Protein AF-A0A945TKP2-F1 (afdb_monomer)

pLDDT: mean 81.18, std 12.65, range [36.28, 95.56]

Foldseek 3Di:
DFAFLLLVLLLVLLVVLCVVPNWDFLDPVSLVSSLVSSVVLQFPLSVVPPRSVLLSVQLSVVQVVVDVTRISVSSSVCSVPDDVLVSVVSSVVPPPDPDDDDDALVSCQPAADQEAEAEDALDWQDADVPGALLRSLVVVVVSVVSRQVRHDHYYHYDQDPNNVCSVVSHTGPGPPPVWDWFPQDPLFFLFLQQQAVVQVHPNLQSCCRNQADFFFWWAFDFFFTWGDSPPDTGGNGGTPPVDTDDRPWTKGFHGKGKAFCVVDVVSVPRGDPVCVVVRTTIDTGMGGTD

Nearest PDB structures (foldseek):
  6cy1-assembly1_B  TM=3.077E-01  e=2.659E-01  Elizabethkingia anophelis NUHP1

Solvent-accessible surface area (backbone atoms only — not comparable to full-atom values): 16147 Å² total; per-residue (Å²): 127,74,45,34,46,52,63,50,46,45,51,49,22,45,52,54,45,34,76,73,74,43,83,42,64,72,49,68,70,56,47,50,55,29,49,55,49,26,39,70,68,48,33,52,51,47,66,50,52,70,60,27,49,51,53,54,49,53,55,52,53,48,40,56,71,76,34,98,78,36,30,48,60,56,44,52,50,50,59,72,68,54,49,49,76,53,48,62,55,53,60,67,66,72,57,93,56,98,71,86,85,85,79,59,67,82,75,50,69,93,50,75,37,59,66,38,78,46,74,56,63,58,64,57,44,73,68,51,98,94,59,48,52,63,56,53,23,51,51,51,51,51,48,51,49,56,51,62,70,23,34,75,74,40,76,46,72,55,84,38,72,47,51,53,17,38,74,68,56,41,78,30,85,34,69,74,56,100,38,60,72,42,84,38,47,74,82,56,32,41,66,44,46,26,40,20,55,93,52,50,13,65,66,40,41,53,43,50,48,52,62,59,50,71,64,40,64,34,46,39,61,48,41,37,32,30,38,64,71,87,83,54,78,43,74,61,38,32,41,19,96,92,46,65,28,43,89,83,27,50,35,22,28,55,43,54,31,46,50,47,51,87,80,52,64,79,58,61,70,75,48,36,71,63,45,63,72,71,39,39,42,63,33,72,26,46,26,36,39,48

Radius of gyration: 21.39 Å; Cα contacts (8 Å, |Δi|>4): 462; chains: 1; bounding box: 50×55×52 Å

Sequence (290 aa):
MRDLRGFGSWIEACVGTQNHRGDALLDEALFEECYEKWCSYGVHEAEQGDFGLEFAQSIWRLTKREYSYPHLSHHIEMLSQLRTSELTRMVGIDNCSSELVISTIHKVKGLEYDRVVIVPSSSSLFVKKGDTLEAQAADQARLFYVAMTRAKHNLTFAFGDREYAWWNRQPYDGFNAKGKILQGSQGEVFISWAAQSRNGGQELQEYIASHVAKNDFILVRGSELLHFDGTSHRVIGRLSKEFSGSDSSKLRVAEVYRYRQDDDKRYFEGLIGQVKNQGWSYVVLVEGTL

Mean predicted aligned error: 12.36 Å

Secondary structure (DSSP, 8-state):
---BHHHHHHHHHHHHHHHHH-S-B--HHHHHHHHHHHHTTT-HHHHSTHHHHHHHHHHHHHHHHH-SS-BHHHHHHHHHH--HHHHHHHHHHH--S-------TTTTTT--EEEEEEPPP---B---TT--HHHHHHHHHHHHHHHHTTEEEEEEE---HHHHHHHTT--B-----SSPEEES-GGGB-TTGGGBGGGTHHHHHHHHHHH--TT-EEEEEBTEEEEE-SS-EEEEEEB-TT--B-TT-EEEEEEEEEEETTT-GGGGTTB-HHHHHHSEEEEEEEEEE-

Structure (mmCIF, N/CA/C/O backbone):
data_AF-A0A945TKP2-F1
#
_entry.id   AF-A0A945TKP2-F1
#
loop_
_atom_site.group_PDB
_atom_site.id
_atom_site.type_symbol
_atom_site.label_atom_id
_atom_site.label_alt_id
_atom_site.label_comp_id
_atom_site.label_asym_id
_atom_site.label_entity_id
_atom_site.label_seq_id
_atom_site.pdbx_PDB_ins_code
_atom_site.Cartn_x
_atom_site.Cartn_y
_atom_site.Cartn_z
_atom_site.occupancy
_atom_site.B_iso_or_equiv
_atom_site.auth_seq_id
_atom_site.auth_comp_id
_atom_site.auth_asym_id
_atom_site.auth_atom_id
_atom_site.pdbx_PDB_model_num
ATOM 1 N N . MET A 1 1 ? 8.655 -0.269 5.897 1.00 41.94 1 MET A N 1
ATOM 2 C CA . MET A 1 1 ? 8.047 -1.635 5.851 1.00 41.94 1 MET A CA 1
ATOM 3 C C . MET A 1 1 ? 6.523 -1.455 5.953 1.00 41.94 1 MET A C 1
ATOM 5 O O . MET A 1 1 ? 6.117 -0.552 6.656 1.00 41.94 1 MET A O 1
ATOM 9 N N . ARG A 1 2 ? 5.703 -2.184 5.170 1.00 59.41 2 ARG A N 1
ATOM 10 C CA . ARG A 1 2 ? 4.497 -1.684 4.444 1.00 59.41 2 ARG A CA 1
ATOM 11 C C . ARG A 1 2 ? 3.279 -1.095 5.236 1.00 59.41 2 ARG A C 1
ATOM 13 O O . ARG A 1 2 ? 2.175 -1.565 5.027 1.00 59.41 2 ARG A O 1
ATOM 20 N N . ASP A 1 3 ? 3.422 -0.051 6.050 1.00 70.94 3 ASP A N 1
ATOM 21 C CA . ASP A 1 3 ? 2.358 0.883 6.500 1.00 70.94 3 ASP A CA 1
ATOM 22 C C . ASP A 1 3 ? 1.490 1.469 5.340 1.00 70.94 3 ASP A C 1
ATOM 24 O O . ASP A 1 3 ? 1.784 2.524 4.775 1.00 70.94 3 ASP A O 1
ATOM 28 N N . LEU A 1 4 ? 0.451 0.740 4.909 1.00 82.12 4 LEU A N 1
ATOM 29 C CA . LEU A 1 4 ? -0.505 1.184 3.878 1.00 82.12 4 LEU A CA 1
ATOM 30 C C . LEU A 1 4 ? -1.426 2.273 4.434 1.00 82.12 4 LEU A C 1
ATOM 32 O O . LEU A 1 4 ? -1.797 2.206 5.604 1.00 82.12 4 LEU A O 1
ATOM 36 N N . ARG A 1 5 ? -1.864 3.221 3.592 1.00 86.94 5 ARG A N 1
ATOM 37 C CA . ARG A 1 5 ? -2.772 4.309 4.008 1.00 86.94 5 ARG A CA 1
ATOM 38 C C . ARG A 1 5 ? -4.011 3.797 4.746 1.00 86.94 5 ARG A C 1
ATOM 40 O O . ARG A 1 5 ? -4.264 4.247 5.862 1.00 86.94 5 ARG A O 1
ATOM 47 N N . GLY A 1 6 ? -4.756 2.862 4.152 1.00 83.75 6 GLY A N 1
ATOM 48 C CA . GLY A 1 6 ? -5.993 2.339 4.747 1.00 83.75 6 GLY A CA 1
ATOM 49 C C . GLY A 1 6 ? -5.766 1.686 6.112 1.00 83.75 6 GLY A C 1
ATOM 50 O O . GLY A 1 6 ? -6.422 2.021 7.090 1.00 83.75 6 GLY A O 1
ATOM 51 N N . PHE A 1 7 ? -4.757 0.822 6.215 1.00 84.19 7 PHE A N 1
ATOM 52 C CA . PHE A 1 7 ? -4.418 0.168 7.481 1.00 84.19 7 PHE A CA 1
ATOM 53 C C . PHE A 1 7 ? -3.938 1.159 8.548 1.00 84.19 7 PHE A C 1
ATOM 55 O O . PHE A 1 7 ? -4.330 1.092 9.710 1.00 84.19 7 PHE A O 1
ATOM 62 N N . GLY A 1 8 ? -3.093 2.102 8.144 1.00 85.69 8 GLY A N 1
ATOM 63 C CA . GLY A 1 8 ? -2.547 3.105 9.037 1.00 85.69 8 GLY A CA 1
ATOM 64 C C . GLY A 1 8 ? -3.600 4.051 9.608 1.00 85.69 8 GLY A C 1
ATOM 65 O O . GLY A 1 8 ? -3.556 4.366 10.795 1.00 85.69 8 GLY A O 1
ATOM 66 N N . SER A 1 9 ? -4.557 4.462 8.776 1.00 88.19 9 SER A N 1
ATOM 67 C CA . SER A 1 9 ? -5.687 5.306 9.180 1.00 88.19 9 SER A CA 1
ATOM 68 C C . SER A 1 9 ? -6.697 4.561 10.058 1.00 88.19 9 SER A C 1
ATOM 70 O O . SER A 1 9 ? -7.248 5.168 10.973 1.00 88.19 9 SER A O 1
ATOM 72 N N . TRP A 1 10 ? -6.884 3.249 9.864 1.00 90.19 10 TRP A N 1
ATOM 73 C CA . TRP A 1 10 ? -7.676 2.418 10.779 1.00 90.19 10 TRP A CA 1
ATOM 74 C C . TRP A 1 10 ? -7.079 2.415 12.194 1.00 90.19 10 TRP A C 1
ATOM 76 O O . TRP A 1 10 ? -7.784 2.666 13.170 1.00 90.19 10 TRP A O 1
ATOM 86 N N . ILE A 1 11 ? -5.758 2.229 12.311 1.00 89.69 11 ILE A N 1
ATOM 87 C CA . ILE A 1 11 ? -5.059 2.312 13.605 1.00 89.69 11 ILE A CA 1
ATOM 88 C C . ILE A 1 11 ? -5.276 3.682 14.257 1.00 89.69 11 ILE A C 1
ATOM 90 O O . ILE A 1 11 ? -5.565 3.754 15.450 1.00 89.69 11 ILE A O 1
ATOM 94 N N . GLU A 1 12 ? -5.145 4.769 13.492 1.00 89.81 12 GLU A N 1
ATOM 95 C CA . GLU A 1 12 ? -5.355 6.131 14.003 1.00 89.81 12 GLU A CA 1
ATOM 96 C C . GLU A 1 12 ? -6.789 6.357 14.486 1.00 89.81 12 GLU A C 1
ATOM 98 O O . GLU A 1 12 ? -6.981 6.990 15.527 1.00 89.81 12 GLU A O 1
ATOM 103 N N . ALA A 1 13 ? -7.784 5.789 13.799 1.00 92.12 13 ALA A N 1
ATOM 104 C CA . ALA A 1 13 ? -9.171 5.831 14.240 1.00 92.12 13 ALA A CA 1
ATOM 105 C C . ALA A 1 13 ? -9.339 5.110 15.587 1.00 92.12 13 ALA A C 1
ATOM 107 O O . ALA A 1 13 ? -9.852 5.711 16.533 1.00 92.12 13 ALA A O 1
ATOM 108 N N . CYS A 1 14 ? -8.813 3.887 15.728 1.00 92.62 14 CYS A N 1
ATOM 109 C CA . CYS A 1 14 ? -8.854 3.138 16.987 1.00 92.62 14 CYS A CA 1
ATOM 110 C C . CYS A 1 14 ? -8.148 3.875 18.136 1.00 92.62 14 CYS A C 1
ATOM 112 O O . CYS A 1 14 ? -8.722 4.031 19.213 1.00 92.62 14 CYS A O 1
ATOM 114 N N . VAL A 1 15 ? -6.929 4.380 17.912 1.00 91.94 15 VAL A N 1
ATOM 115 C CA . VAL A 1 15 ? -6.178 5.172 18.907 1.00 91.94 15 VAL A CA 1
ATOM 116 C C . VAL A 1 15 ? -6.948 6.436 19.279 1.00 91.94 15 VAL A C 1
ATOM 118 O O . VAL A 1 15 ? -7.070 6.789 20.452 1.00 91.94 15 VAL A O 1
ATOM 121 N N . GLY A 1 16 ? -7.513 7.121 18.287 1.00 91.00 16 GLY A N 1
ATOM 122 C CA . GLY A 1 16 ? -8.317 8.309 18.504 1.00 91.00 16 GLY A CA 1
ATOM 123 C C . GLY A 1 16 ? -9.567 8.023 19.335 1.00 91.00 16 GLY A C 1
ATOM 124 O O . GLY A 1 16 ? -9.967 8.876 20.125 1.00 91.00 16 GLY A O 1
ATOM 125 N N . THR A 1 17 ? -10.225 6.882 19.132 1.00 93.25 17 THR A N 1
ATOM 126 C CA . THR A 1 17 ? -11.384 6.452 19.930 1.00 93.25 17 THR A CA 1
ATOM 127 C C . THR A 1 17 ? -10.962 6.091 21.353 1.00 93.25 17 THR A C 1
ATOM 129 O O . THR A 1 17 ? -11.592 6.550 22.304 1.00 93.25 17 THR A O 1
ATOM 132 N N . GLN A 1 18 ? -9.835 5.392 21.526 1.00 93.25 18 GLN A N 1
ATOM 133 C CA . GLN A 1 18 ? -9.279 5.082 22.847 1.00 93.25 18 GLN A CA 1
ATOM 134 C C . GLN A 1 18 ? -8.956 6.348 23.652 1.00 93.25 18 GLN A C 1
ATOM 136 O O . GLN A 1 18 ? -9.276 6.428 24.834 1.00 93.25 18 GLN A O 1
ATOM 141 N N . ASN A 1 19 ? -8.381 7.371 23.016 1.00 91.69 19 ASN A N 1
ATOM 142 C CA . ASN A 1 19 ? -8.081 8.644 23.678 1.00 91.69 19 ASN A CA 1
ATOM 143 C C . ASN A 1 19 ? -9.340 9.390 24.152 1.00 91.69 19 ASN A C 1
ATOM 145 O O . ASN A 1 19 ? -9.263 10.174 25.095 1.00 91.69 19 ASN A O 1
ATOM 149 N N . HIS A 1 20 ? -10.486 9.172 23.499 1.00 89.69 20 HIS A N 1
ATOM 150 C CA . HIS A 1 20 ? -11.750 9.812 23.862 1.00 89.69 20 HIS A CA 1
ATOM 151 C C . HIS A 1 20 ? -12.528 9.023 24.924 1.00 89.69 20 HIS A C 1
ATOM 153 O O . HIS A 1 20 ? -13.022 9.603 25.888 1.00 89.69 20 HIS A O 1
ATOM 159 N N . ARG A 1 21 ? -12.626 7.700 24.751 1.00 85.69 21 ARG A N 1
ATOM 160 C CA . ARG A 1 21 ? -13.489 6.807 25.541 1.00 85.69 21 ARG A CA 1
ATOM 161 C C . ARG A 1 21 ? -12.745 6.043 26.642 1.00 85.69 21 ARG A C 1
ATOM 163 O O . ARG A 1 21 ? -13.375 5.458 27.520 1.00 85.69 21 ARG A O 1
ATOM 170 N N . GLY A 1 22 ? -11.416 6.056 26.617 1.00 90.25 22 GLY A N 1
ATOM 171 C CA . GLY A 1 22 ? -10.576 5.192 27.439 1.00 90.25 22 GLY A CA 1
ATOM 172 C C . GLY A 1 22 ? -10.485 3.770 26.881 1.00 90.25 22 GLY A C 1
ATOM 173 O O . GLY A 1 22 ? -10.911 3.480 25.761 1.00 90.25 22 GLY A O 1
ATOM 174 N N . ASP A 1 23 ? -9.904 2.868 27.670 1.00 93.62 23 ASP A N 1
ATOM 175 C CA . ASP A 1 23 ? -9.680 1.485 27.250 1.00 93.62 23 ASP A CA 1
ATOM 176 C C . ASP A 1 23 ? -10.927 0.606 27.447 1.00 93.62 23 ASP A C 1
ATOM 178 O O . ASP A 1 23 ? -11.112 -0.042 28.478 1.00 93.62 23 ASP A O 1
ATOM 182 N N . ALA A 1 24 ? -11.811 0.610 26.451 1.00 92.62 24 ALA A N 1
ATOM 183 C CA . ALA A 1 24 ? -13.075 -0.123 26.468 1.00 92.62 24 ALA A CA 1
ATOM 184 C C . ALA A 1 24 ? -12.952 -1.552 25.909 1.00 92.62 24 ALA A C 1
ATOM 186 O O . ALA A 1 24 ? -12.007 -1.884 25.190 1.00 92.62 24 ALA A O 1
ATOM 187 N N . LEU A 1 25 ? -13.938 -2.392 26.234 1.00 94.44 25 LEU A N 1
ATOM 188 C CA . LEU A 1 25 ? -14.071 -3.739 25.678 1.00 94.44 25 LEU A CA 1
ATOM 189 C C . LEU A 1 25 ? -14.422 -3.704 24.195 1.00 94.44 25 LEU A C 1
ATOM 191 O O . LEU A 1 25 ? -15.213 -2.869 23.766 1.00 94.44 25 LEU A O 1
ATOM 195 N N . LEU A 1 26 ? -13.904 -4.668 23.434 1.00 94.56 26 LEU A N 1
ATOM 196 C CA . LEU A 1 26 ? -14.300 -4.871 22.043 1.00 94.56 26 LEU A CA 1
ATOM 197 C C . LEU A 1 26 ? -15.731 -5.422 21.978 1.00 94.56 26 LEU A C 1
ATOM 199 O O . LEU A 1 26 ? -15.957 -6.635 21.953 1.00 94.56 26 LEU A O 1
ATOM 203 N N . ASP A 1 27 ? -16.705 -4.532 21.872 1.00 93.62 27 ASP A N 1
ATOM 204 C CA . ASP A 1 27 ? -18.086 -4.845 21.513 1.00 93.62 27 ASP A CA 1
ATOM 205 C C . ASP A 1 27 ? -18.404 -4.366 20.083 1.00 93.62 27 ASP A C 1
ATOM 207 O O . ASP A 1 27 ? -17.501 -4.039 19.309 1.00 93.62 27 ASP A O 1
ATOM 211 N N . GLU A 1 28 ? -19.663 -4.485 19.668 1.00 93.12 28 GLU A N 1
ATOM 212 C CA . GLU A 1 28 ? -20.109 -4.079 18.329 1.00 93.12 28 GLU A CA 1
ATOM 213 C C . GLU A 1 28 ? -20.279 -2.556 18.232 1.00 93.12 28 GLU A C 1
ATOM 215 O O . GLU A 1 28 ? -19.852 -1.957 17.253 1.00 93.12 28 GLU A O 1
ATOM 220 N N . ALA A 1 29 ? -20.748 -1.908 19.302 1.00 93.50 29 ALA A N 1
ATOM 221 C CA . ALA A 1 29 ? -20.890 -0.453 19.357 1.00 93.50 29 ALA A CA 1
ATOM 222 C C . ALA A 1 29 ? -19.536 0.276 19.265 1.00 93.50 29 ALA A C 1
ATOM 224 O O . ALA A 1 29 ? -19.416 1.304 18.605 1.00 93.50 29 ALA A O 1
ATOM 225 N N . LEU A 1 30 ? -18.491 -0.247 19.914 1.00 94.75 30 LEU A N 1
ATOM 226 C CA . LEU A 1 30 ? -17.136 0.296 19.822 1.00 94.75 30 LEU A CA 1
ATOM 227 C C . LEU A 1 30 ? -16.531 0.077 18.432 1.00 94.75 30 LEU A C 1
ATOM 229 O O . LEU A 1 30 ? -15.770 0.923 17.959 1.00 94.75 30 LEU A O 1
ATOM 233 N N . PHE A 1 31 ? -16.854 -1.047 17.786 1.00 95.38 31 PHE A N 1
ATOM 234 C CA . PHE A 1 31 ? -16.443 -1.294 16.408 1.00 95.38 31 PHE A CA 1
ATOM 235 C C . PHE A 1 31 ? -17.054 -0.255 15.468 1.00 95.38 31 PHE A C 1
ATOM 237 O O . PHE A 1 31 ? -16.312 0.371 14.714 1.00 95.38 31 PHE A O 1
ATOM 244 N N . GLU A 1 32 ? -18.370 -0.040 15.553 1.00 93.69 32 GLU A N 1
ATOM 245 C CA . GLU A 1 32 ? -19.089 0.965 14.762 1.00 93.69 32 GLU A CA 1
ATOM 246 C C . GLU A 1 32 ? -18.495 2.362 14.968 1.00 93.69 32 GLU A C 1
ATOM 248 O O . GLU A 1 32 ? -18.158 3.025 13.995 1.00 93.69 32 GLU A O 1
ATOM 253 N N . GLU A 1 33 ? -18.233 2.767 16.214 1.00 93.94 33 GLU A N 1
ATOM 254 C CA . GLU A 1 33 ? -17.615 4.065 16.520 1.00 93.94 33 GLU A CA 1
ATOM 255 C C . GLU A 1 33 ? -16.215 4.217 15.892 1.00 93.94 33 GLU A C 1
ATOM 257 O O . GLU A 1 33 ? -15.884 5.258 15.317 1.00 93.94 33 GLU A O 1
ATOM 262 N N . CYS A 1 34 ? -15.370 3.181 15.973 1.00 94.06 34 CYS A N 1
ATOM 263 C CA . CYS A 1 34 ? -14.057 3.194 15.321 1.00 94.06 34 CYS A CA 1
ATOM 264 C C . CYS A 1 34 ? -14.188 3.242 13.793 1.00 94.06 34 CYS A C 1
ATOM 266 O O . CYS A 1 34 ? -13.416 3.941 13.136 1.00 94.06 34 CYS A O 1
ATOM 268 N N . TYR A 1 35 ? -15.149 2.509 13.232 1.00 92.69 35 TYR A N 1
ATOM 269 C CA . TYR A 1 35 ? -15.386 2.429 11.795 1.00 92.69 35 TYR A CA 1
ATOM 270 C C . TYR A 1 35 ? -15.914 3.748 11.229 1.00 92.69 35 TYR A C 1
ATOM 272 O O . TYR A 1 35 ? -15.346 4.269 10.274 1.00 92.69 35 TYR A O 1
ATOM 280 N N . GLU A 1 36 ? -16.907 4.361 11.869 1.00 92.00 36 GLU A N 1
ATOM 281 C CA . GLU A 1 36 ? -17.417 5.685 11.505 1.00 92.00 36 GLU A CA 1
ATOM 282 C C . GLU A 1 36 ? -16.317 6.745 11.562 1.00 92.00 36 GLU A C 1
ATOM 284 O O . GLU A 1 36 ? -16.180 7.569 10.653 1.00 92.00 36 GLU A O 1
ATOM 289 N N . LYS A 1 37 ? -15.473 6.695 12.599 1.00 92.94 37 LYS A N 1
ATOM 290 C CA . LYS A 1 37 ? -14.318 7.585 12.710 1.00 92.94 37 LYS A CA 1
ATOM 291 C C . LYS A 1 37 ? -13.310 7.357 11.590 1.00 92.94 37 LYS A C 1
ATOM 293 O O . LYS A 1 37 ? -12.781 8.329 11.056 1.00 92.94 37 LYS A O 1
ATOM 298 N N . TRP A 1 38 ? -13.064 6.109 11.207 1.00 92.38 38 TRP A N 1
ATOM 299 C CA . TRP A 1 38 ? -12.188 5.787 10.086 1.00 92.38 38 TRP A CA 1
ATOM 300 C C . TRP A 1 38 ? -12.746 6.309 8.755 1.00 92.38 38 TRP A C 1
ATOM 302 O O . TRP A 1 38 ? -12.021 6.974 8.015 1.00 92.38 38 TRP A O 1
ATOM 312 N N . CYS A 1 39 ? -14.043 6.121 8.496 1.00 89.62 39 CYS A N 1
ATOM 313 C CA . CYS A 1 39 ? -14.726 6.695 7.335 1.00 89.62 39 CYS A CA 1
ATOM 314 C C . CYS A 1 39 ? -14.678 8.230 7.341 1.00 89.62 39 CYS A C 1
ATOM 316 O O . CYS A 1 39 ? -14.498 8.840 6.292 1.00 89.62 39 CYS A O 1
ATOM 318 N N . SER A 1 40 ? -14.751 8.872 8.514 1.00 90.00 40 SER A N 1
ATOM 319 C CA . SER A 1 40 ? -14.684 10.339 8.621 1.00 90.00 40 SER A CA 1
ATOM 320 C C . SER A 1 40 ? -13.359 10.945 8.139 1.00 90.00 40 SER A C 1
ATOM 322 O O . SER A 1 40 ? -13.299 12.140 7.855 1.00 90.00 40 SER A O 1
ATOM 324 N N . TYR A 1 41 ? -12.299 10.137 8.018 1.00 87.62 41 TYR A N 1
ATOM 325 C CA . TYR A 1 41 ? -11.018 10.574 7.461 1.00 87.62 41 TYR A CA 1
ATOM 326 C C . TYR A 1 41 ? -11.026 10.696 5.934 1.00 87.62 41 TYR A C 1
ATOM 328 O O . TYR A 1 41 ? -10.058 11.217 5.378 1.00 87.62 41 TYR A O 1
ATOM 336 N N . GLY A 1 42 ? -12.085 10.238 5.254 1.00 82.94 42 GLY A N 1
ATOM 337 C CA . GLY A 1 42 ? -12.240 10.379 3.805 1.00 82.94 42 GLY A CA 1
ATOM 338 C C . GLY A 1 42 ? -11.153 9.659 3.007 1.00 82.94 42 GLY A C 1
ATOM 339 O O . GLY A 1 42 ? -10.724 10.136 1.957 1.00 82.94 42 GLY A O 1
ATOM 340 N N . VAL A 1 43 ? -10.620 8.556 3.543 1.00 84.94 43 VAL A N 1
ATOM 341 C CA . VAL A 1 43 ? -9.641 7.720 2.840 1.00 84.94 43 VAL A CA 1
ATOM 342 C C . VAL A 1 43 ? -10.371 6.710 1.963 1.00 84.94 43 VAL A C 1
ATOM 344 O O . VAL A 1 43 ? -11.281 6.025 2.429 1.00 84.94 43 VAL A O 1
ATOM 347 N N . HIS A 1 44 ? -9.929 6.562 0.711 1.00 82.69 44 HIS A N 1
ATOM 348 C CA . HIS A 1 44 ? -10.562 5.653 -0.258 1.00 82.69 44 HIS A CA 1
ATOM 349 C C . HIS A 1 44 ? -10.765 4.236 0.283 1.00 82.69 44 HIS A C 1
ATOM 351 O O . HIS A 1 44 ? -11.802 3.636 0.040 1.00 82.69 44 HIS A O 1
ATOM 357 N N . GLU A 1 45 ? -9.806 3.679 1.029 1.00 82.00 45 GLU A N 1
ATOM 358 C CA . GLU A 1 45 ? -9.923 2.315 1.563 1.00 82.00 45 GLU A CA 1
ATOM 359 C C . GLU A 1 45 ? -11.027 2.155 2.621 1.00 82.00 45 GLU A C 1
ATOM 361 O O . GLU A 1 45 ? -11.551 1.054 2.764 1.00 82.00 45 GLU A O 1
ATOM 366 N N . ALA A 1 46 ? -11.388 3.223 3.342 1.00 81.25 46 ALA A N 1
ATOM 367 C CA . ALA A 1 46 ? -12.510 3.211 4.285 1.00 81.25 46 ALA A CA 1
ATOM 368 C C . ALA A 1 46 ? -13.857 3.376 3.564 1.00 81.25 46 ALA A C 1
ATOM 370 O O . ALA A 1 46 ? -14.882 2.890 4.032 1.00 81.25 46 ALA A O 1
ATOM 371 N N . GLU A 1 47 ? -13.856 4.058 2.418 1.00 80.56 47 GLU A N 1
ATOM 372 C CA . GLU A 1 47 ? -15.053 4.343 1.618 1.00 80.56 47 GLU A CA 1
ATOM 373 C C . GLU A 1 47 ? -15.370 3.253 0.580 1.00 80.56 47 GLU A C 1
ATOM 375 O O . GLU A 1 47 ? -16.402 3.314 -0.086 1.00 80.56 47 GLU A O 1
ATOM 380 N N . GLN A 1 48 ? -14.540 2.208 0.471 1.00 71.50 48 GLN A N 1
ATOM 381 C CA . GLN A 1 48 ? -14.728 1.055 -0.427 1.00 71.50 48 GLN A CA 1
ATOM 382 C C . GLN A 1 48 ? -15.913 0.133 -0.055 1.00 71.50 48 GLN A C 1
ATOM 384 O O . GLN A 1 48 ? -15.945 -1.035 -0.449 1.00 71.50 48 GLN A O 1
ATOM 389 N N . GLY A 1 49 ? -16.901 0.646 0.684 1.00 72.00 49 GLY A N 1
ATOM 390 C CA . GLY A 1 49 ? -18.118 -0.066 1.067 1.00 72.00 49 GLY A CA 1
ATOM 391 C C . GLY A 1 49 ? -17.820 -1.371 1.803 1.00 72.00 49 GLY A C 1
ATOM 392 O O . GLY A 1 49 ? -17.065 -1.385 2.778 1.00 72.00 49 GLY A O 1
ATOM 393 N N . ASP A 1 50 ? -18.395 -2.469 1.304 1.00 74.19 50 ASP A N 1
ATOM 394 C CA . ASP A 1 50 ? -18.312 -3.798 1.918 1.00 74.19 50 ASP A CA 1
ATOM 395 C C . ASP A 1 50 ? -16.865 -4.281 2.107 1.00 74.19 50 ASP A C 1
ATOM 397 O O . ASP A 1 50 ? -16.562 -4.900 3.121 1.00 74.19 50 ASP A O 1
ATOM 401 N N . PHE A 1 51 ? -15.936 -3.938 1.206 1.00 74.25 51 PHE A N 1
ATOM 402 C CA . PHE A 1 51 ? -14.547 -4.408 1.303 1.00 74.25 51 PHE A CA 1
ATOM 403 C C . PHE A 1 51 ? -13.792 -3.795 2.495 1.00 74.25 51 PHE A C 1
ATOM 405 O O . PHE A 1 51 ? -13.074 -4.494 3.215 1.00 74.25 51 PHE A O 1
ATOM 412 N N . GLY A 1 52 ? -13.957 -2.488 2.727 1.00 77.69 52 GLY A N 1
ATOM 413 C CA . GLY A 1 52 ? -13.346 -1.800 3.871 1.00 77.69 52 GLY A CA 1
ATOM 414 C C . GLY A 1 52 ? -13.912 -2.311 5.197 1.00 77.69 52 GLY A C 1
ATOM 415 O O . GLY A 1 52 ? -13.163 -2.580 6.143 1.00 77.69 52 GLY A O 1
ATOM 416 N N . LEU A 1 53 ? -15.229 -2.528 5.234 1.00 84.44 53 LEU A N 1
ATOM 417 C CA . LEU A 1 53 ? -15.925 -3.104 6.379 1.00 84.44 53 LEU A CA 1
ATOM 418 C C . LEU A 1 53 ? -15.445 -4.528 6.677 1.00 84.44 53 LEU A C 1
ATOM 420 O O . LEU A 1 53 ? -15.086 -4.828 7.816 1.00 84.44 53 LEU A O 1
ATOM 424 N N . GLU A 1 54 ? -15.389 -5.396 5.666 1.00 82.69 54 GLU A N 1
ATOM 425 C CA . GLU A 1 54 ? -14.908 -6.773 5.798 1.00 82.69 54 GLU A CA 1
ATOM 426 C C . GLU A 1 54 ? -13.466 -6.822 6.303 1.00 82.69 54 GLU A C 1
ATOM 428 O O . GLU A 1 54 ? -13.150 -7.613 7.199 1.00 82.69 54 GLU A O 1
ATOM 433 N N . PHE A 1 55 ? -12.596 -5.948 5.790 1.00 82.31 55 PHE A N 1
ATOM 434 C CA . PHE A 1 55 ? -11.218 -5.828 6.253 1.00 82.31 55 PHE A CA 1
ATOM 435 C C . PHE A 1 55 ? -11.146 -5.495 7.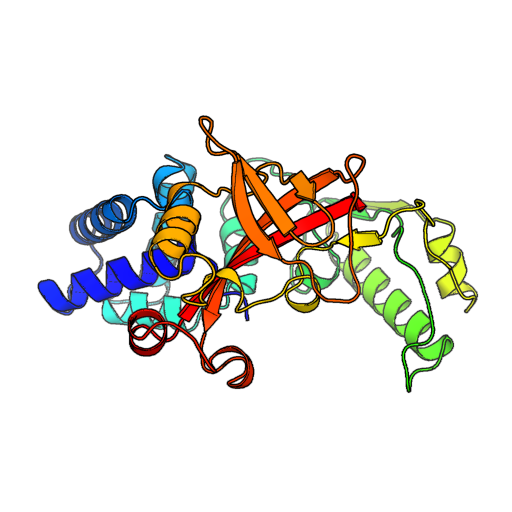751 1.00 82.31 55 PHE A C 1
ATOM 437 O O . PHE A 1 55 ? -10.505 -6.223 8.518 1.00 82.31 55 PHE A O 1
ATOM 444 N N . ALA A 1 56 ? -11.834 -4.434 8.186 1.00 87.25 56 ALA A N 1
ATOM 445 C CA . ALA A 1 56 ? -11.840 -4.009 9.584 1.00 87.25 56 ALA A CA 1
ATOM 446 C C . ALA A 1 56 ? -12.448 -5.086 10.500 1.00 87.25 56 ALA A C 1
ATOM 448 O O . ALA A 1 56 ? -11.871 -5.431 11.537 1.00 87.25 56 ALA A O 1
ATOM 449 N N . GLN A 1 57 ? -13.569 -5.690 10.090 1.00 89.38 57 GLN A N 1
ATOM 450 C CA . GLN A 1 57 ? -14.223 -6.770 10.830 1.00 89.38 57 GLN A CA 1
ATOM 451 C C . GLN A 1 57 ? -13.337 -8.012 10.960 1.00 89.38 57 GLN A C 1
ATOM 453 O O . GLN A 1 57 ? -13.326 -8.644 12.016 1.00 89.38 57 GLN A O 1
ATOM 458 N N . SER A 1 58 ? -12.595 -8.376 9.913 1.00 84.62 58 SER A N 1
ATOM 459 C CA . SER A 1 58 ? -11.710 -9.546 9.929 1.00 84.62 58 SER A CA 1
ATOM 460 C C . SER A 1 58 ? -10.641 -9.404 11.008 1.00 84.62 58 SER A C 1
ATOM 462 O O . SER A 1 58 ? -10.468 -10.297 11.838 1.00 84.62 58 SER A O 1
ATOM 464 N N . ILE A 1 59 ? -9.987 -8.242 11.080 1.00 85.12 59 ILE A N 1
ATOM 465 C CA . ILE A 1 59 ? -8.963 -7.990 12.099 1.00 85.12 59 ILE A CA 1
ATOM 466 C C . ILE A 1 59 ? -9.589 -7.862 13.494 1.00 85.12 59 ILE A C 1
ATOM 468 O O . ILE A 1 59 ? -9.047 -8.392 14.463 1.00 85.12 59 ILE A O 1
ATOM 472 N N . TRP A 1 60 ? -10.764 -7.239 13.609 1.00 90.44 60 TRP A N 1
ATOM 473 C CA . TRP A 1 60 ? -11.497 -7.149 14.875 1.00 90.44 60 TRP A CA 1
ATOM 474 C C . TRP A 1 60 ? -11.855 -8.527 15.447 1.00 90.44 60 TRP A C 1
ATOM 476 O O . TRP A 1 60 ? -11.626 -8.806 16.628 1.00 90.44 60 TRP A O 1
ATOM 486 N N . ARG A 1 61 ? -12.371 -9.433 14.603 1.00 89.00 61 ARG A N 1
ATOM 487 C CA . ARG A 1 61 ? -12.678 -10.824 14.978 1.00 89.00 61 ARG A CA 1
ATOM 488 C C . ARG A 1 61 ? -11.425 -11.583 15.406 1.00 89.00 61 ARG A C 1
ATOM 490 O O . ARG A 1 61 ? -11.501 -12.376 16.341 1.00 89.00 61 ARG A O 1
ATOM 497 N N . LEU A 1 62 ? -10.286 -11.342 14.759 1.00 85.44 62 LEU A N 1
ATOM 498 C CA . LEU A 1 62 ? -9.014 -11.964 15.131 1.00 85.44 62 LEU A CA 1
ATOM 499 C C . LEU A 1 62 ? -8.581 -11.562 16.542 1.00 85.44 62 LEU A C 1
ATOM 501 O O . LEU A 1 62 ? -8.298 -12.444 17.349 1.00 85.44 62 LEU A O 1
ATOM 505 N N . THR A 1 63 ? -8.647 -10.274 16.886 1.00 87.44 63 THR A N 1
ATOM 506 C CA . THR A 1 63 ? -8.347 -9.824 18.255 1.00 87.44 63 THR A CA 1
ATOM 507 C C . THR A 1 63 ? -9.269 -10.487 19.275 1.00 87.44 63 THR A C 1
ATOM 509 O O . THR A 1 63 ? -8.811 -10.951 20.316 1.00 87.44 63 THR A O 1
ATOM 512 N N . LYS A 1 64 ? -10.566 -10.618 18.964 1.00 87.38 64 LYS A N 1
ATOM 513 C CA . LYS A 1 64 ? -11.518 -11.320 19.841 1.00 87.38 64 LYS A CA 1
ATOM 514 C C . LYS A 1 64 ? -11.212 -12.809 20.028 1.00 87.38 64 LYS A C 1
ATOM 516 O O . LYS A 1 64 ? -11.625 -13.384 21.028 1.00 87.38 64 LYS A O 1
ATOM 521 N N . ARG A 1 65 ? -10.539 -13.448 19.067 1.00 86.25 65 ARG A N 1
ATOM 522 C CA . ARG A 1 65 ? -10.136 -14.861 19.156 1.00 86.25 65 ARG A CA 1
ATOM 523 C C . ARG A 1 65 ? -8.841 -15.050 19.934 1.00 86.25 65 ARG A C 1
ATOM 525 O O . ARG A 1 65 ? -8.673 -16.090 20.560 1.00 86.25 65 ARG A O 1
ATOM 532 N N . GLU A 1 66 ? -7.931 -14.088 19.848 1.00 83.75 66 GLU A N 1
ATOM 533 C CA . GLU A 1 66 ? -6.620 -14.160 20.493 1.00 83.75 66 GLU A CA 1
ATOM 534 C C . GLU A 1 66 ? -6.691 -13.850 21.992 1.00 83.75 66 GLU A C 1
ATOM 536 O O . GLU A 1 66 ? -6.029 -14.507 22.794 1.00 83.75 66 GLU A O 1
ATOM 541 N N . TYR A 1 67 ? -7.541 -12.900 22.385 1.00 83.44 67 TYR A N 1
ATOM 542 C CA . TYR A 1 67 ? -7.654 -12.453 23.769 1.00 83.44 67 TYR A CA 1
ATOM 543 C C . TYR A 1 67 ? -8.980 -12.892 24.390 1.00 83.44 67 TYR A C 1
ATOM 545 O O . TYR A 1 67 ? -10.051 -12.607 23.861 1.00 83.44 67 TYR A O 1
ATOM 553 N N . SER A 1 68 ? -8.923 -13.514 25.573 1.00 83.12 68 SER A N 1
ATOM 554 C CA . SER A 1 6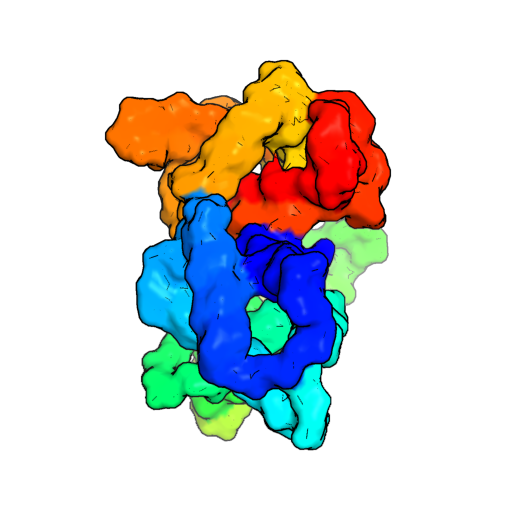8 ? -10.121 -13.926 26.326 1.00 83.12 68 SER A CA 1
ATOM 555 C C . SER A 1 68 ? -10.985 -12.747 26.791 1.00 83.12 68 SER A C 1
ATOM 557 O O . SER A 1 68 ? -12.182 -12.911 27.010 1.00 83.12 68 SER A O 1
ATOM 559 N N . TYR A 1 69 ? -10.379 -11.569 26.970 1.00 87.50 69 TYR A N 1
ATOM 560 C CA . TYR A 1 69 ? -11.057 -10.334 27.365 1.00 87.50 69 TYR A CA 1
ATOM 561 C C . TYR A 1 69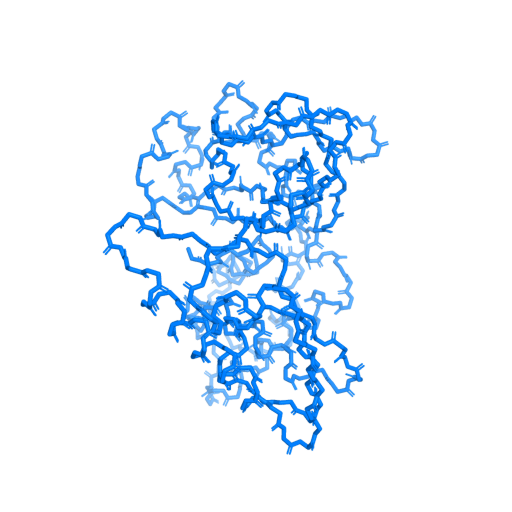 ? -10.495 -9.159 26.548 1.00 87.50 69 TYR A C 1
ATOM 563 O O . TYR A 1 69 ? -9.614 -8.434 27.013 1.00 87.50 69 TYR A O 1
ATOM 571 N N . PRO A 1 70 ? -10.915 -9.030 25.278 1.00 91.00 70 PRO A N 1
ATOM 572 C CA . PRO A 1 70 ? -10.299 -8.110 24.333 1.00 91.00 70 PRO A CA 1
ATOM 573 C C . PRO A 1 70 ? -10.694 -6.661 24.648 1.00 91.00 70 PRO A C 1
ATOM 575 O O . PRO A 1 70 ? -11.874 -6.312 24.609 1.00 91.00 70 PRO A O 1
ATOM 578 N N . HIS A 1 71 ? -9.697 -5.812 24.901 1.00 93.56 71 HIS A N 1
ATOM 579 C CA . HIS A 1 71 ? -9.847 -4.352 25.001 1.00 93.56 71 HIS A CA 1
ATOM 580 C C . HIS A 1 71 ? -9.230 -3.633 23.803 1.00 93.56 71 HIS A C 1
ATOM 582 O O . HIS A 1 71 ? -8.410 -4.204 23.080 1.00 93.56 71 HIS A O 1
ATOM 588 N N . LEU A 1 72 ? -9.620 -2.374 23.597 1.00 93.75 72 LEU A N 1
ATOM 589 C CA . LEU A 1 72 ? -9.150 -1.559 22.481 1.00 93.75 72 LEU A CA 1
ATOM 590 C C . LEU A 1 72 ? -7.619 -1.426 22.463 1.00 93.75 72 LEU A C 1
ATOM 592 O O . LEU A 1 72 ? -7.023 -1.458 21.390 1.00 93.75 72 LEU A O 1
ATOM 596 N N . SER A 1 73 ? -6.978 -1.379 23.634 1.00 93.00 73 SER A N 1
ATOM 597 C CA . SER A 1 73 ? -5.522 -1.460 23.800 1.00 93.00 73 SER A CA 1
ATOM 598 C C . SER A 1 73 ? -4.916 -2.700 23.142 1.00 93.00 73 SER A C 1
ATOM 600 O O . SER A 1 73 ? -3.984 -2.567 22.353 1.00 93.00 73 SER A O 1
ATOM 602 N N . HIS A 1 74 ? -5.482 -3.883 23.394 1.00 91.38 74 HIS A N 1
ATOM 603 C CA . HIS A 1 74 ? -5.049 -5.140 22.779 1.00 91.38 74 HIS A CA 1
ATOM 604 C C . HIS A 1 74 ? -5.237 -5.113 21.261 1.00 91.38 74 HIS A C 1
ATOM 606 O O . HIS A 1 74 ? -4.381 -5.591 20.523 1.00 91.38 74 HIS A O 1
ATOM 612 N N . HIS A 1 75 ? -6.334 -4.522 20.775 1.00 91.25 75 HIS A N 1
ATOM 613 C CA . HIS A 1 75 ? -6.552 -4.372 19.336 1.00 91.25 75 HIS A CA 1
ATOM 614 C C . HIS A 1 75 ? -5.487 -3.476 18.695 1.00 91.25 75 HIS A C 1
ATOM 616 O O . HIS A 1 75 ? -4.881 -3.858 17.698 1.00 91.25 75 HIS A O 1
ATOM 622 N N . ILE A 1 76 ? -5.207 -2.314 19.289 1.00 90.19 76 ILE A N 1
ATOM 623 C CA . ILE A 1 76 ? -4.181 -1.375 1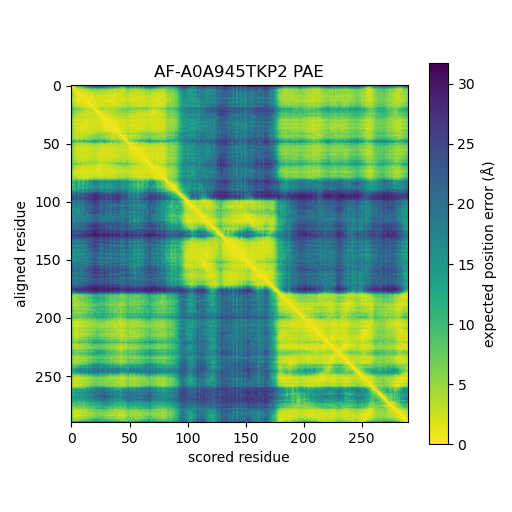8.813 1.00 90.19 76 ILE A CA 1
ATOM 624 C C . ILE A 1 76 ? -2.788 -2.006 18.867 1.00 90.19 76 ILE A C 1
ATOM 626 O O . ILE A 1 76 ? -2.003 -1.844 17.930 1.00 90.19 76 ILE A O 1
ATOM 630 N N . GLU A 1 77 ? -2.472 -2.731 19.940 1.00 86.62 77 GLU A N 1
ATOM 631 C CA . GLU A 1 77 ? -1.208 -3.451 20.084 1.00 86.62 77 GLU A CA 1
ATOM 632 C C . GLU A 1 77 ? -1.057 -4.507 18.986 1.00 86.62 77 GLU A C 1
ATOM 634 O O . GLU A 1 77 ? -0.054 -4.502 18.270 1.00 86.62 77 GLU A O 1
ATOM 639 N N . MET A 1 78 ? -2.078 -5.342 18.786 1.00 85.62 78 MET A N 1
ATOM 640 C CA . MET A 1 78 ? -2.098 -6.356 17.736 1.00 85.62 78 MET A CA 1
ATOM 641 C C . MET A 1 78 ? -1.918 -5.716 16.356 1.00 85.62 78 MET A C 1
ATOM 643 O O . MET A 1 78 ? -1.044 -6.124 15.596 1.00 85.62 78 MET A O 1
ATOM 647 N N . LEU A 1 79 ? -2.669 -4.656 16.041 1.00 85.19 79 LEU A N 1
ATOM 648 C CA . LEU A 1 79 ? -2.517 -3.910 14.788 1.00 85.19 79 LEU A CA 1
ATOM 649 C C . LEU A 1 79 ? -1.104 -3.337 14.612 1.00 85.19 79 LEU A C 1
ATOM 651 O O . LEU A 1 79 ? -0.557 -3.355 13.513 1.00 85.19 79 LEU A O 1
ATOM 655 N N . SER A 1 80 ? -0.498 -2.838 15.687 1.00 80.06 80 SER A N 1
ATOM 656 C CA . SER A 1 80 ? 0.851 -2.266 15.652 1.00 80.06 80 SER A CA 1
ATOM 657 C C . SER A 1 80 ? 1.932 -3.327 15.437 1.00 80.06 80 SER A C 1
ATOM 659 O O . SER A 1 80 ? 2.976 -3.034 14.852 1.00 80.06 80 SER A O 1
ATOM 661 N N . GLN A 1 81 ? 1.694 -4.553 15.908 1.00 76.50 81 GLN A N 1
ATOM 662 C CA . GLN A 1 81 ? 2.599 -5.692 15.748 1.00 76.50 81 GLN A CA 1
ATOM 663 C C . GLN A 1 81 ? 2.403 -6.422 14.412 1.00 76.50 81 GLN A C 1
ATOM 665 O O . GLN A 1 81 ? 3.360 -6.997 13.885 1.00 76.50 81 GLN A O 1
ATOM 670 N N . LEU A 1 82 ? 1.195 -6.381 13.842 1.00 71.38 82 LEU A N 1
ATOM 671 C CA . LEU A 1 82 ? 0.880 -7.032 12.576 1.00 71.38 82 LEU A CA 1
ATOM 672 C C . LEU A 1 82 ? 1.663 -6.397 11.434 1.00 71.38 82 LEU A C 1
ATOM 674 O O . LEU A 1 82 ? 1.518 -5.218 11.102 1.00 71.38 82 LEU A O 1
ATOM 678 N N . ARG A 1 83 ? 2.466 -7.212 10.746 1.00 62.00 83 ARG A N 1
ATOM 679 C CA . ARG A 1 83 ? 3.052 -6.763 9.486 1.00 62.00 83 ARG A CA 1
ATOM 680 C C . ARG A 1 83 ? 1.971 -6.794 8.421 1.00 62.00 83 ARG A C 1
ATOM 682 O O . ARG A 1 83 ? 1.265 -7.781 8.251 1.00 62.00 83 ARG A O 1
ATOM 689 N N . THR A 1 84 ? 1.931 -5.787 7.564 1.00 54.50 84 THR A N 1
ATOM 690 C CA . THR A 1 84 ? 0.997 -5.749 6.427 1.00 54.50 84 THR A CA 1
ATOM 691 C C . THR A 1 84 ? 1.117 -6.953 5.488 1.00 54.50 84 THR A C 1
ATOM 693 O O . THR A 1 84 ? 0.141 -7.378 4.880 1.00 54.50 84 THR A O 1
ATOM 696 N N . SER A 1 85 ? 2.306 -7.559 5.387 1.00 51.19 85 SER A N 1
ATOM 697 C CA . SER A 1 85 ? 2.492 -8.815 4.651 1.00 51.19 85 SER A CA 1
ATOM 698 C C . SER A 1 85 ? 1.798 -10.016 5.297 1.00 51.19 85 SER A C 1
ATOM 700 O O . SER A 1 85 ? 1.497 -10.971 4.594 1.00 51.19 85 SER A O 1
ATOM 702 N N . GLU A 1 86 ? 1.586 -9.995 6.612 1.00 59.50 86 GLU A N 1
ATOM 703 C CA . GLU A 1 86 ? 0.810 -10.996 7.353 1.00 59.50 86 GLU A CA 1
ATOM 704 C C . GLU A 1 86 ? -0.687 -10.713 7.202 1.00 59.50 86 GLU A C 1
ATOM 706 O O . GLU A 1 86 ? -1.441 -11.639 6.940 1.00 59.50 86 GLU A O 1
ATOM 711 N N . LEU A 1 87 ? -1.106 -9.444 7.180 1.00 59.12 87 LEU A N 1
ATOM 712 C CA . LEU A 1 87 ? -2.499 -9.074 6.889 1.00 59.12 87 LEU A CA 1
ATOM 713 C C . LEU A 1 87 ? -2.966 -9.539 5.510 1.00 59.12 87 LEU A C 1
ATOM 715 O O . LEU A 1 87 ? -4.011 -10.168 5.408 1.00 59.12 87 LEU A O 1
ATOM 719 N N . THR A 1 88 ? -2.183 -9.307 4.448 1.00 55.50 88 THR A N 1
ATOM 720 C CA . THR A 1 88 ? -2.537 -9.806 3.103 1.00 55.50 88 THR A CA 1
ATOM 721 C C . THR A 1 88 ? -2.656 -11.333 3.070 1.00 55.50 88 THR A C 1
ATOM 723 O O . THR A 1 88 ? -3.436 -11.880 2.299 1.00 55.50 88 THR A O 1
ATOM 726 N N . ARG A 1 89 ? -1.878 -12.033 3.905 1.00 59.09 89 ARG A N 1
ATOM 727 C CA . ARG A 1 89 ? -1.943 -13.492 4.040 1.00 59.09 89 ARG A CA 1
ATOM 728 C C . ARG A 1 89 ? -3.180 -13.940 4.800 1.00 59.09 89 ARG A C 1
ATOM 730 O O . ARG A 1 89 ? -3.753 -14.948 4.429 1.00 59.09 89 ARG A O 1
ATOM 737 N N . MET A 1 90 ? -3.556 -13.217 5.848 1.00 55.22 90 MET A N 1
ATOM 738 C CA . MET A 1 90 ? -4.647 -13.577 6.750 1.00 55.22 90 MET A CA 1
ATOM 739 C C . MET A 1 90 ? -6.018 -13.213 6.177 1.00 55.22 90 MET A C 1
ATOM 741 O O . MET A 1 90 ? -6.916 -14.042 6.214 1.00 55.22 90 MET A O 1
ATOM 745 N N . VAL A 1 91 ? -6.162 -12.035 5.564 1.00 54.66 91 VAL A N 1
ATOM 746 C CA . VAL A 1 91 ? -7.402 -11.630 4.873 1.00 54.66 91 VAL A CA 1
ATOM 747 C C . VAL A 1 91 ? -7.672 -12.536 3.666 1.00 54.66 91 VAL A C 1
ATOM 749 O O . VAL A 1 91 ? -8.809 -12.917 3.427 1.00 54.66 91 VAL A O 1
ATOM 752 N N . GLY A 1 92 ? -6.624 -12.991 2.968 1.00 50.94 92 GLY A N 1
ATOM 753 C CA . GLY A 1 92 ? -6.764 -13.982 1.896 1.00 50.94 92 GLY A CA 1
ATOM 754 C C . GLY A 1 92 ? -7.137 -15.401 2.359 1.00 50.94 92 GLY A C 1
ATOM 755 O O . GLY A 1 92 ? -7.384 -16.247 1.506 1.00 50.94 92 GLY A O 1
ATOM 756 N N . ILE A 1 93 ? -7.150 -15.692 3.669 1.00 46.59 93 ILE A N 1
ATOM 757 C CA . ILE A 1 93 ? -7.542 -17.007 4.218 1.00 46.59 93 ILE A CA 1
ATOM 758 C C . ILE A 1 93 ? -9.041 -17.057 4.558 1.00 46.59 93 ILE A C 1
ATOM 760 O O . ILE A 1 93 ? -9.631 -18.131 4.458 1.00 46.59 93 ILE A O 1
ATOM 764 N N . ASP A 1 94 ? -9.671 -15.928 4.903 1.00 41.28 94 ASP A N 1
ATOM 765 C CA . ASP A 1 94 ? -11.078 -15.900 5.343 1.00 41.28 94 ASP A CA 1
ATOM 766 C C . ASP A 1 94 ? -12.093 -15.636 4.206 1.00 41.28 94 ASP A C 1
ATOM 768 O O . ASP A 1 94 ? -13.304 -15.728 4.424 1.00 41.28 94 ASP A O 1
ATOM 772 N N . ASN A 1 95 ? -11.640 -15.416 2.964 1.00 42.47 95 ASN A N 1
ATOM 773 C CA . ASN A 1 95 ? -12.526 -15.302 1.802 1.00 42.47 95 ASN A CA 1
ATOM 774 C C . ASN A 1 95 ? -12.981 -16.686 1.306 1.00 42.47 95 ASN A C 1
ATOM 776 O O . ASN A 1 95 ? -12.306 -17.367 0.537 1.00 42.47 95 ASN A O 1
ATOM 780 N N . CYS A 1 96 ? -14.183 -17.095 1.719 1.00 36.28 96 CYS A N 1
ATOM 781 C CA . CYS A 1 96 ? -14.857 -18.330 1.289 1.00 36.28 96 CYS A CA 1
ATOM 782 C C . CYS A 1 96 ? -15.466 -18.263 -0.132 1.00 36.28 96 CYS A C 1
ATOM 784 O O . CYS A 1 96 ? -16.268 -19.120 -0.508 1.0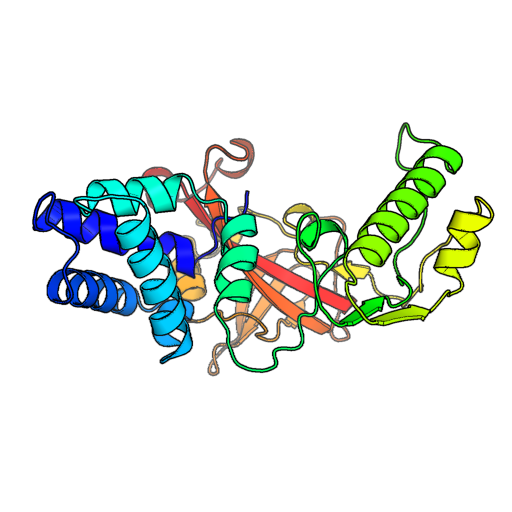0 36.28 96 CYS A O 1
ATOM 786 N N . SER A 1 97 ? -15.106 -17.267 -0.943 1.00 41.00 97 SER A N 1
ATOM 787 C CA . SER A 1 97 ? -15.460 -17.223 -2.364 1.00 41.00 97 SER A CA 1
ATOM 788 C C . SER A 1 97 ? -14.222 -17.558 -3.195 1.00 41.00 97 SER A C 1
ATOM 790 O O . SER A 1 97 ? -13.103 -17.279 -2.784 1.00 41.00 97 SER A O 1
ATOM 792 N N . SER A 1 98 ? -14.401 -18.257 -4.317 1.00 48.12 98 SER A N 1
ATOM 793 C CA . SER A 1 98 ? -13.316 -18.789 -5.153 1.00 48.12 98 SER A CA 1
ATOM 794 C C . SER A 1 98 ? -12.437 -17.673 -5.734 1.00 48.12 98 SER A C 1
ATOM 796 O O . SER A 1 98 ? -12.626 -17.253 -6.873 1.00 48.12 98 SER A O 1
ATOM 798 N N . GLU A 1 99 ? -11.488 -17.178 -4.944 1.00 59.34 99 GLU A N 1
ATOM 799 C CA . GLU A 1 99 ? -10.676 -16.018 -5.281 1.00 59.34 99 GLU A CA 1
ATOM 800 C C . GLU A 1 99 ? -9.387 -16.446 -5.994 1.00 59.34 99 GLU A C 1
ATOM 802 O O . GLU A 1 99 ? -8.601 -17.271 -5.518 1.00 59.34 99 GLU A O 1
ATOM 807 N N . LEU A 1 100 ? -9.169 -15.890 -7.186 1.00 68.62 100 LEU A N 1
ATOM 808 C CA . LEU A 1 100 ? -7.923 -16.045 -7.926 1.00 68.62 100 LEU A CA 1
ATOM 809 C C . LEU A 1 100 ? -6.863 -15.116 -7.319 1.00 68.62 100 LEU A C 1
ATOM 811 O O . LEU A 1 100 ? -6.868 -13.913 -7.568 1.00 68.62 100 LEU A O 1
ATOM 815 N N . VAL A 1 101 ? -5.910 -15.675 -6.575 1.00 73.19 101 VAL A N 1
ATOM 816 C CA . VAL A 1 101 ? -4.814 -14.897 -5.979 1.00 73.19 101 VAL A CA 1
ATOM 817 C C . VAL A 1 101 ? -3.654 -14.748 -6.969 1.00 73.19 101 VAL A C 1
ATOM 819 O O . VAL A 1 101 ? -2.908 -15.695 -7.224 1.00 73.19 101 VAL A O 1
ATOM 822 N N . ILE A 1 102 ? -3.453 -13.535 -7.494 1.00 78.19 102 ILE A N 1
ATOM 823 C CA . ILE A 1 102 ? -2.277 -13.184 -8.307 1.00 78.19 102 ILE A CA 1
ATOM 824 C C . ILE A 1 102 ? -1.224 -12.536 -7.407 1.00 78.19 102 ILE A C 1
ATOM 826 O O . ILE A 1 102 ? -1.457 -11.504 -6.781 1.00 78.19 102 ILE A O 1
ATOM 830 N N . SER A 1 103 ? -0.036 -13.137 -7.332 1.00 73.62 103 SER A N 1
ATOM 831 C CA . SER A 1 103 ? 1.030 -12.660 -6.452 1.00 73.62 103 SER A CA 1
ATOM 832 C C . SER A 1 103 ? 2.417 -13.016 -6.980 1.00 73.62 103 SER A C 1
ATOM 834 O O . SER A 1 103 ? 2.573 -13.830 -7.887 1.00 73.62 103 SER A O 1
ATOM 836 N N . THR A 1 104 ? 3.452 -12.414 -6.394 1.00 78.38 104 THR A N 1
ATOM 837 C CA . THR A 1 104 ? 4.841 -12.802 -6.661 1.00 78.38 104 THR A CA 1
ATOM 838 C C . THR A 1 104 ? 5.256 -13.956 -5.750 1.00 78.38 104 THR A C 1
ATOM 840 O O . THR A 1 104 ? 4.784 -14.076 -4.617 1.00 78.38 104 THR A O 1
ATOM 843 N N . ILE A 1 105 ? 6.209 -14.777 -6.201 1.00 80.75 105 ILE A N 1
ATOM 844 C CA . ILE A 1 105 ? 6.699 -15.954 -5.456 1.00 80.75 105 ILE A CA 1
ATOM 845 C C . ILE A 1 105 ? 7.162 -15.591 -4.031 1.00 80.75 105 ILE A C 1
ATOM 847 O O . ILE A 1 105 ? 6.931 -16.326 -3.073 1.00 80.75 105 ILE A O 1
ATOM 851 N N . HIS A 1 106 ? 7.771 -14.419 -3.864 1.00 72.25 106 HIS A N 1
ATOM 852 C CA . HIS A 1 106 ? 8.260 -13.956 -2.566 1.00 72.25 106 HIS A CA 1
ATOM 853 C C . HIS A 1 106 ? 7.140 -13.775 -1.531 1.00 72.25 106 HIS A C 1
ATOM 855 O O . HIS A 1 106 ? 7.350 -14.023 -0.343 1.00 72.25 106 HIS A O 1
ATOM 861 N N . LYS A 1 107 ? 5.942 -13.361 -1.961 1.00 65.12 107 LYS A N 1
ATOM 862 C CA . LYS A 1 107 ? 4.821 -13.078 -1.055 1.00 65.12 107 LYS A CA 1
ATOM 863 C C . LYS A 1 107 ? 4.134 -14.351 -0.556 1.00 65.12 107 LYS A C 1
ATOM 865 O O . LYS A 1 107 ? 3.658 -14.363 0.579 1.00 65.12 107 LYS A O 1
ATOM 870 N N . VAL A 1 108 ? 4.157 -15.426 -1.346 1.00 71.50 108 VAL A N 1
ATOM 871 C CA . VAL A 1 108 ? 3.455 -16.690 -1.047 1.00 71.50 108 VAL A CA 1
ATOM 872 C C . VAL A 1 108 ? 4.231 -17.651 -0.140 1.00 71.50 108 VAL A C 1
ATOM 874 O O . VAL A 1 108 ? 3.737 -18.727 0.188 1.00 71.50 108 VAL A O 1
ATOM 877 N N . LYS A 1 109 ? 5.446 -17.293 0.298 1.00 74.00 109 LYS A N 1
ATOM 878 C CA . LYS A 1 109 ? 6.242 -18.133 1.206 1.00 74.00 109 LYS A CA 1
ATOM 879 C C . LYS A 1 109 ? 5.477 -18.410 2.510 1.00 74.00 109 LYS A C 1
ATOM 881 O O . LYS A 1 109 ? 5.190 -17.471 3.248 1.00 74.00 109 LYS A O 1
ATOM 886 N N . GLY A 1 110 ? 5.225 -19.686 2.806 1.00 74.75 110 GLY A N 1
ATOM 887 C CA . GLY A 1 110 ? 4.482 -20.130 3.994 1.00 74.75 110 GLY A CA 1
ATOM 888 C C . GLY A 1 110 ? 2.974 -20.297 3.783 1.00 74.75 110 GLY A C 1
ATOM 889 O O . GLY A 1 110 ? 2.293 -20.702 4.712 1.00 74.75 110 GLY A O 1
ATOM 890 N N . LEU A 1 111 ? 2.465 -20.018 2.581 1.00 80.12 111 LEU A N 1
ATOM 891 C CA . LEU A 1 111 ? 1.072 -20.270 2.200 1.00 80.12 111 LEU A CA 1
ATOM 892 C C . LEU A 1 111 ? 0.968 -21.538 1.363 1.00 80.12 111 LEU A C 1
ATOM 894 O O . LEU A 1 111 ? 1.949 -21.950 0.744 1.00 80.12 111 LEU A O 1
ATOM 898 N N . GLU A 1 112 ? -0.211 -22.133 1.302 1.00 86.31 112 GLU A N 1
ATOM 899 C CA . GLU A 1 112 ? -0.480 -23.284 0.448 1.00 86.31 112 GLU A CA 1
ATOM 900 C C . GLU A 1 112 ? -1.852 -23.134 -0.200 1.00 86.31 112 GLU A C 1
ATOM 902 O O . GLU A 1 112 ? -2.785 -22.640 0.429 1.00 86.31 112 GLU A O 1
ATOM 907 N N . TYR A 1 113 ? -1.963 -23.577 -1.448 1.00 86.00 113 TYR A N 1
ATOM 908 C CA . TYR A 1 113 ? -3.157 -23.443 -2.274 1.00 86.00 113 TYR A CA 1
ATOM 909 C C . TYR A 1 113 ? -3.484 -24.772 -2.947 1.00 86.00 113 TYR A C 1
ATOM 911 O O . TYR A 1 113 ? -2.587 -25.541 -3.299 1.00 86.00 113 TYR A O 1
ATOM 919 N N . ASP A 1 114 ? -4.766 -25.028 -3.195 1.00 87.12 114 ASP A N 1
ATOM 920 C CA . ASP A 1 114 ? -5.201 -26.260 -3.858 1.00 87.12 114 ASP A CA 1
ATOM 921 C C . ASP A 1 114 ? -4.676 -26.353 -5.293 1.00 87.12 114 ASP A C 1
ATOM 923 O O . ASP A 1 114 ? -4.237 -27.418 -5.737 1.00 87.12 114 ASP A O 1
ATOM 927 N N . ARG A 1 115 ? -4.678 -25.225 -6.013 1.00 90.06 115 ARG A N 1
ATOM 928 C CA . ARG A 1 115 ? -4.180 -25.119 -7.387 1.00 90.06 115 ARG A CA 1
ATOM 929 C C . ARG A 1 115 ? -3.220 -23.943 -7.515 1.00 90.06 115 ARG A C 1
ATOM 931 O O . ARG A 1 115 ? -3.568 -22.827 -7.145 1.00 90.06 115 ARG A O 1
ATOM 938 N N . VAL A 1 116 ? -2.038 -24.182 -8.076 1.00 92.06 116 VAL A N 1
ATOM 939 C CA . VAL A 1 116 ? -1.026 -23.144 -8.323 1.00 92.06 116 VAL A CA 1
ATOM 940 C C . VAL A 1 116 ? -0.668 -23.125 -9.800 1.00 92.06 116 VAL A C 1
ATOM 942 O O . VAL A 1 116 ? -0.366 -24.165 -10.386 1.00 92.06 116 VAL A O 1
ATOM 945 N N . VAL A 1 117 ? -0.667 -21.927 -10.386 1.00 92.25 117 VAL A N 1
ATOM 946 C CA . VAL A 1 117 ? -0.172 -21.676 -11.742 1.00 92.25 117 VAL A CA 1
ATOM 947 C C . VAL A 1 117 ? 1.064 -20.783 -11.655 1.00 92.25 117 VAL A C 1
ATOM 949 O O . VAL A 1 117 ? 0.985 -19.670 -11.140 1.00 92.25 117 VAL A O 1
ATOM 952 N N . ILE A 1 118 ? 2.207 -21.261 -12.148 1.00 92.44 118 ILE A N 1
ATOM 953 C CA . ILE A 1 118 ? 3.459 -20.498 -12.212 1.00 92.44 118 ILE A CA 1
ATOM 954 C C . ILE A 1 118 ? 3.698 -20.066 -13.656 1.00 92.44 118 ILE A C 1
ATOM 956 O O . ILE A 1 118 ? 3.831 -20.898 -14.555 1.00 92.44 118 ILE A O 1
ATOM 960 N N . VAL A 1 119 ? 3.783 -18.757 -13.872 1.00 88.88 119 VAL A N 1
ATOM 961 C CA . VAL A 1 119 ? 4.077 -18.168 -15.183 1.00 88.88 119 VAL A CA 1
ATOM 962 C C . VAL A 1 119 ? 5.555 -17.752 -15.283 1.00 88.88 119 VAL A C 1
ATOM 964 O O . VAL A 1 119 ? 6.119 -17.332 -14.267 1.00 88.88 119 VAL A O 1
ATOM 967 N N . PRO A 1 120 ? 6.186 -17.853 -16.472 1.00 84.88 120 PRO A N 1
ATOM 968 C CA . PRO A 1 120 ? 7.547 -17.384 -16.719 1.00 84.88 120 PRO A CA 1
ATOM 969 C C . PRO A 1 120 ? 7.739 -15.926 -16.309 1.00 84.88 120 PRO A C 1
ATOM 971 O O . PRO A 1 120 ? 6.882 -15.083 -16.588 1.00 84.88 120 PRO A O 1
ATOM 974 N N . SER A 1 121 ? 8.870 -15.607 -15.678 1.00 78.56 121 SER A N 1
ATOM 975 C CA . SER A 1 121 ? 9.188 -14.205 -15.383 1.00 78.56 121 SER A CA 1
ATOM 976 C C . SER A 1 121 ? 9.716 -13.498 -16.628 1.00 78.56 121 SER A C 1
ATOM 978 O O . SER A 1 121 ? 10.559 -14.029 -17.343 1.00 78.56 121 SER A O 1
ATOM 980 N N . SER A 1 122 ? 9.297 -12.253 -16.843 1.00 73.81 122 SER A N 1
ATOM 981 C CA . SER A 1 122 ? 9.882 -11.364 -17.855 1.00 73.81 122 SER A CA 1
ATOM 982 C C . SER A 1 122 ? 11.083 -10.561 -17.337 1.00 73.81 122 SER A C 1
ATOM 984 O O . SER A 1 122 ? 11.704 -9.820 -18.099 1.00 73.81 122 SER A O 1
ATOM 986 N N . SER A 1 123 ? 11.419 -10.695 -16.047 1.00 70.25 123 SER A N 1
ATOM 987 C CA . SER A 1 123 ? 12.508 -9.962 -15.396 1.00 70.25 123 SER A CA 1
ATOM 988 C C . SER A 1 123 ? 13.882 -10.399 -15.894 1.00 70.25 123 SER A C 1
ATOM 990 O O . SER A 1 123 ? 14.128 -11.594 -16.076 1.00 70.25 123 SER A O 1
ATOM 992 N N . SER A 1 124 ? 14.810 -9.454 -15.976 1.00 71.38 124 SER A N 1
ATOM 993 C CA . SER A 1 124 ? 16.203 -9.747 -16.287 1.00 71.38 124 SER A CA 1
ATOM 994 C C . SER A 1 124 ? 16.913 -10.576 -15.207 1.00 71.38 124 SER A C 1
ATOM 996 O O . SER A 1 124 ? 16.529 -10.600 -14.033 1.00 71.38 124 SER A O 1
ATOM 998 N N . LEU A 1 125 ? 17.969 -11.268 -15.628 1.00 70.94 125 LEU A N 1
ATOM 999 C CA . LEU A 1 125 ? 18.934 -11.984 -14.801 1.00 70.94 125 LEU A CA 1
ATOM 1000 C C . LEU A 1 125 ? 20.327 -11.452 -15.121 1.00 70.94 125 LEU A C 1
ATOM 1002 O O . LEU A 1 125 ? 20.932 -11.830 -16.123 1.00 70.94 125 LEU A O 1
ATOM 1006 N N . PHE A 1 126 ? 20.823 -10.580 -14.245 1.00 67.06 126 PHE A N 1
ATOM 1007 C CA . PHE A 1 126 ? 22.161 -10.005 -14.320 1.00 67.06 126 PHE A CA 1
ATOM 1008 C C . PHE A 1 126 ? 22.862 -10.106 -12.983 1.00 67.06 126 PHE A C 1
ATOM 1010 O O . PHE A 1 126 ? 22.253 -9.843 -11.943 1.00 67.06 126 PHE A O 1
ATOM 1017 N N . VAL A 1 127 ? 24.172 -10.330 -13.039 1.00 60.22 127 VAL A N 1
ATOM 1018 C CA . VAL A 1 127 ? 25.061 -10.314 -11.881 1.00 60.22 127 VAL A CA 1
ATOM 1019 C C . VAL A 1 127 ? 24.940 -8.978 -11.139 1.00 60.22 127 VAL A C 1
ATOM 1021 O O . VAL A 1 127 ? 25.350 -7.925 -11.627 1.00 60.22 127 VAL A O 1
ATOM 1024 N N . LYS A 1 128 ? 24.352 -9.010 -9.940 1.00 58.62 128 LYS A N 1
ATOM 1025 C CA . LYS A 1 128 ? 24.320 -7.864 -9.025 1.00 58.62 128 LYS A CA 1
ATOM 1026 C C . LYS A 1 128 ? 25.741 -7.635 -8.510 1.00 58.62 128 LYS A C 1
ATOM 1028 O O . LYS A 1 128 ? 26.511 -8.584 -8.381 1.00 58.62 128 LYS A O 1
ATOM 1033 N N . LYS A 1 129 ? 26.105 -6.384 -8.201 1.00 49.28 129 LYS A N 1
ATOM 1034 C CA . LYS A 1 129 ? 27.429 -6.063 -7.636 1.00 49.28 129 LYS A CA 1
ATOM 1035 C C . LYS A 1 129 ? 27.715 -6.947 -6.415 1.00 49.28 129 LYS A C 1
ATOM 1037 O O . LYS A 1 129 ? 27.026 -6.823 -5.408 1.00 49.28 129 LYS A O 1
ATOM 1042 N N . GLY A 1 130 ? 28.746 -7.786 -6.519 1.00 57.66 130 GLY A N 1
ATOM 1043 C CA . GLY A 1 130 ? 29.205 -8.673 -5.445 1.00 57.66 130 GLY A CA 1
ATOM 1044 C C . GLY A 1 130 ? 28.630 -10.092 -5.460 1.00 57.66 130 GLY A C 1
ATOM 1045 O O . GLY A 1 130 ? 28.970 -10.861 -4.569 1.00 57.66 130 GLY A O 1
ATOM 1046 N N . ASP A 1 131 ? 27.801 -10.446 -6.443 1.00 67.81 131 ASP A N 1
ATOM 1047 C CA . ASP A 1 131 ? 27.226 -11.787 -6.589 1.00 67.81 131 ASP A CA 1
ATOM 1048 C C . ASP A 1 131 ? 27.817 -12.519 -7.807 1.00 67.81 131 ASP A C 1
ATOM 1050 O O . ASP A 1 131 ? 28.484 -11.894 -8.633 1.00 67.81 131 ASP A O 1
ATOM 1054 N N . THR A 1 132 ? 27.580 -13.825 -7.949 1.00 81.75 132 THR A N 1
ATOM 1055 C CA . THR A 1 132 ? 27.910 -14.566 -9.184 1.00 81.75 132 THR A CA 1
ATOM 1056 C C . THR A 1 132 ? 26.647 -14.979 -9.929 1.00 81.75 132 THR A C 1
ATOM 1058 O O . THR A 1 132 ? 25.567 -15.090 -9.347 1.00 81.75 132 THR A O 1
ATOM 1061 N N . LEU A 1 133 ? 26.758 -15.218 -11.237 1.00 80.44 133 LEU A N 1
ATOM 1062 C CA . LEU A 1 133 ? 25.618 -15.678 -12.034 1.00 80.44 133 LEU A CA 1
ATOM 1063 C C . LEU A 1 133 ? 25.118 -17.047 -11.543 1.00 80.44 133 LEU A C 1
ATOM 1065 O O . LEU A 1 133 ? 23.917 -17.307 -11.525 1.00 80.44 133 LEU A O 1
ATOM 1069 N N . GLU A 1 134 ? 26.031 -17.893 -11.065 1.00 84.50 134 GLU A N 1
ATOM 1070 C CA . GLU A 1 134 ? 25.739 -19.167 -10.410 1.00 84.50 134 GLU A CA 1
ATOM 1071 C C . GLU A 1 134 ? 24.894 -18.987 -9.147 1.00 84.50 134 GLU A C 1
ATOM 1073 O O . GLU A 1 134 ? 23.920 -19.716 -8.947 1.00 84.50 134 GLU A O 1
ATOM 1078 N N . ALA A 1 135 ? 25.264 -18.034 -8.290 1.00 82.50 135 ALA A N 1
ATOM 1079 C CA . ALA A 1 135 ? 24.554 -17.768 -7.046 1.00 82.50 135 ALA A CA 1
ATOM 1080 C C . ALA A 1 135 ? 23.134 -17.260 -7.323 1.00 82.50 135 ALA A C 1
ATOM 1082 O O . ALA A 1 135 ? 22.169 -17.763 -6.743 1.00 82.50 135 ALA A O 1
ATOM 1083 N N . GLN A 1 136 ? 22.981 -16.371 -8.304 1.00 79.44 136 GLN A N 1
ATOM 1084 C CA . GLN A 1 136 ? 21.667 -15.903 -8.736 1.00 79.44 136 GLN A CA 1
ATOM 1085 C C . GLN A 1 136 ? 20.810 -17.006 -9.341 1.00 79.44 136 GLN A C 1
ATOM 1087 O O . GLN A 1 136 ? 19.620 -17.093 -9.038 1.00 79.44 136 GLN A O 1
ATOM 1092 N N . ALA A 1 137 ? 21.400 -17.858 -10.179 1.00 85.19 137 ALA A N 1
ATOM 1093 C CA . ALA A 1 137 ? 20.718 -19.015 -10.736 1.00 85.19 137 ALA A CA 1
ATOM 1094 C C . ALA A 1 137 ? 20.223 -19.957 -9.631 1.00 85.19 137 ALA A C 1
ATOM 1096 O O . ALA A 1 137 ? 19.075 -20.405 -9.665 1.00 85.19 137 ALA A O 1
ATOM 1097 N N . ALA A 1 138 ? 21.051 -20.201 -8.611 1.00 87.06 138 ALA A N 1
ATOM 1098 C CA . ALA A 1 138 ? 20.665 -20.992 -7.448 1.00 87.06 138 ALA A CA 1
ATOM 1099 C C . ALA A 1 138 ? 19.515 -20.341 -6.660 1.00 87.06 138 ALA A C 1
ATOM 1101 O O . ALA A 1 138 ? 18.589 -21.036 -6.243 1.00 87.06 138 ALA A O 1
ATOM 1102 N N . ASP A 1 139 ? 19.521 -19.019 -6.492 1.00 84.25 139 ASP A N 1
ATOM 1103 C CA . ASP A 1 139 ? 18.421 -18.297 -5.846 1.00 84.25 139 ASP A CA 1
ATOM 1104 C C . ASP A 1 139 ? 17.119 -18.367 -6.646 1.00 84.25 139 ASP A C 1
ATOM 1106 O O . ASP A 1 139 ? 16.051 -18.566 -6.062 1.00 84.25 139 ASP A O 1
ATOM 1110 N N . GLN A 1 140 ? 17.183 -18.299 -7.979 1.00 86.62 140 GLN A N 1
ATOM 1111 C CA . GLN A 1 140 ? 15.999 -18.510 -8.813 1.00 86.62 140 GLN A CA 1
ATOM 1112 C C . GLN A 1 140 ? 15.472 -19.939 -8.731 1.00 86.62 140 GLN A C 1
ATOM 1114 O O . GLN A 1 140 ? 14.259 -20.123 -8.629 1.00 86.62 140 GLN A O 1
ATOM 1119 N N . ALA A 1 141 ? 16.357 -20.936 -8.688 1.00 90.00 141 ALA A N 1
ATOM 1120 C CA . ALA A 1 141 ? 15.966 -22.325 -8.474 1.00 90.00 141 ALA A CA 1
ATOM 1121 C C . ALA A 1 141 ? 15.253 -22.506 -7.121 1.00 90.00 141 ALA A C 1
ATOM 1123 O O . ALA A 1 141 ? 14.209 -23.157 -7.050 1.00 90.00 141 ALA A O 1
ATOM 1124 N N . ARG A 1 142 ? 15.761 -21.876 -6.049 1.00 90.62 142 ARG A N 1
ATOM 1125 C CA . ARG A 1 142 ? 15.120 -21.884 -4.720 1.00 90.62 142 ARG A CA 1
ATOM 1126 C C . ARG A 1 142 ? 13.753 -21.210 -4.741 1.00 90.62 142 ARG A C 1
ATOM 1128 O O . ARG A 1 142 ? 12.814 -21.735 -4.149 1.00 90.62 142 ARG A O 1
ATOM 1135 N N . LEU A 1 143 ? 13.621 -20.071 -5.419 1.00 87.75 143 LEU A N 1
ATOM 1136 C CA . LEU A 1 143 ? 12.334 -19.390 -5.574 1.00 87.75 143 LEU A CA 1
ATOM 1137 C C . LEU A 1 143 ? 11.336 -20.264 -6.335 1.00 87.75 143 LEU A C 1
ATOM 1139 O O . LEU A 1 143 ? 10.209 -20.444 -5.877 1.00 87.75 143 LEU A O 1
ATOM 1143 N N . PHE A 1 144 ? 11.759 -20.864 -7.446 1.00 90.69 144 PHE A N 1
ATOM 1144 C CA . PHE A 1 144 ? 10.914 -21.764 -8.223 1.00 90.69 144 PHE A CA 1
ATOM 1145 C C . PHE A 1 144 ? 10.476 -22.980 -7.389 1.00 90.69 144 PHE A C 1
ATOM 1147 O O . PHE A 1 144 ? 9.295 -23.313 -7.363 1.00 90.69 144 PHE A O 1
ATOM 1154 N N . TYR A 1 145 ? 11.384 -23.571 -6.603 1.00 92.88 145 TYR A N 1
ATOM 1155 C CA . TYR A 1 145 ? 11.059 -24.628 -5.639 1.00 92.88 145 TYR A CA 1
ATOM 1156 C C . TYR A 1 145 ? 10.018 -24.190 -4.599 1.00 92.88 145 TYR A C 1
ATOM 1158 O O . TYR A 1 145 ? 9.047 -24.907 -4.341 1.00 92.88 145 TYR A O 1
ATOM 1166 N N . VAL A 1 146 ? 10.168 -22.993 -4.022 1.00 91.38 146 VAL A N 1
ATOM 1167 C CA . VAL A 1 146 ? 9.174 -22.447 -3.086 1.00 91.38 146 VAL A CA 1
ATOM 1168 C C . VAL A 1 146 ? 7.812 -22.334 -3.760 1.00 91.38 146 VAL A C 1
ATOM 1170 O O . VAL A 1 146 ? 6.832 -22.751 -3.154 1.00 91.38 146 VAL A O 1
ATOM 1173 N N . ALA A 1 147 ? 7.746 -21.837 -4.997 1.00 89.94 147 ALA A N 1
ATOM 1174 C CA . ALA A 1 147 ? 6.500 -21.718 -5.751 1.00 89.94 147 ALA A CA 1
ATOM 1175 C C . ALA A 1 147 ? 5.842 -23.082 -6.023 1.00 89.94 147 ALA A C 1
ATOM 1177 O O . ALA A 1 147 ? 4.650 -23.241 -5.766 1.00 89.94 147 ALA A O 1
ATOM 1178 N N . MET A 1 148 ? 6.616 -24.079 -6.470 1.00 93.25 148 MET A N 1
ATOM 1179 C CA . MET A 1 148 ? 6.110 -25.434 -6.733 1.00 93.25 148 MET A CA 1
ATOM 1180 C C . MET A 1 148 ? 5.542 -26.086 -5.468 1.00 93.25 148 MET A C 1
ATOM 1182 O O . MET A 1 148 ? 4.470 -26.681 -5.502 1.00 93.25 148 MET A O 1
ATOM 1186 N N . THR A 1 149 ? 6.219 -25.911 -4.329 1.00 94.12 149 THR A N 1
ATOM 1187 C CA . THR A 1 149 ? 5.788 -26.469 -3.035 1.00 94.12 149 THR A CA 1
ATOM 1188 C C . THR A 1 149 ? 4.614 -25.731 -2.392 1.00 94.12 149 THR A C 1
ATOM 1190 O O . THR A 1 149 ? 4.229 -26.082 -1.282 1.00 94.12 149 THR A O 1
ATOM 1193 N N . ARG A 1 150 ? 4.046 -24.694 -3.029 1.00 91.69 150 ARG A N 1
ATOM 1194 C CA . ARG A 1 150 ? 2.799 -24.082 -2.535 1.00 91.69 150 ARG A CA 1
ATOM 1195 C C . ARG A 1 150 ? 1.555 -24.866 -2.971 1.00 91.69 150 ARG A C 1
ATOM 1197 O O . ARG A 1 150 ? 0.485 -24.597 -2.442 1.00 91.69 150 ARG A O 1
ATOM 1204 N N . ALA A 1 151 ? 1.662 -25.776 -3.943 1.00 93.56 151 ALA A N 1
ATOM 1205 C CA . ALA A 1 151 ? 0.522 -26.522 -4.476 1.00 93.56 151 ALA A CA 1
ATOM 1206 C C . ALA A 1 151 ? 0.205 -27.765 -3.633 1.00 93.56 151 ALA A C 1
ATOM 1208 O O . ALA A 1 151 ? 1.090 -28.590 -3.412 1.00 93.56 151 ALA A O 1
ATOM 1209 N N . LYS A 1 152 ? -1.059 -27.934 -3.227 1.00 91.06 152 LYS A N 1
ATOM 1210 C CA . LYS A 1 152 ? -1.544 -29.142 -2.533 1.00 91.06 152 LYS A CA 1
ATOM 1211 C C . LYS A 1 152 ? -2.037 -30.225 -3.488 1.00 91.06 152 LYS A C 1
ATOM 1213 O O . LYS A 1 152 ? -1.746 -31.398 -3.275 1.00 91.06 152 LYS A O 1
ATOM 1218 N N . HIS A 1 153 ? -2.791 -29.842 -4.522 1.00 92.19 153 HIS A N 1
ATOM 1219 C CA . HIS A 1 153 ? -3.443 -30.798 -5.422 1.00 92.19 153 HIS A CA 1
ATOM 1220 C C . HIS A 1 153 ? -2.957 -30.680 -6.864 1.00 92.19 153 HIS A C 1
ATOM 1222 O O . HIS A 1 153 ? -2.511 -31.674 -7.428 1.00 92.19 153 HIS A O 1
ATOM 1228 N N . ASN A 1 154 ? -3.005 -29.482 -7.454 1.00 94.12 154 ASN A N 1
ATOM 1229 C CA . ASN A 1 154 ? -2.622 -29.279 -8.852 1.00 94.12 154 ASN A CA 1
ATOM 1230 C C . ASN A 1 154 ? -1.566 -28.183 -8.992 1.00 94.12 154 ASN A C 1
ATOM 1232 O O . ASN A 1 154 ? -1.757 -27.054 -8.540 1.00 94.12 154 ASN A O 1
ATOM 1236 N N . LEU A 1 155 ? -0.485 -28.498 -9.697 1.00 95.25 155 LEU A N 1
ATOM 1237 C CA . LEU A 1 155 ? 0.542 -27.546 -10.094 1.00 95.25 155 LEU A CA 1
ATOM 1238 C C . LEU A 1 155 ? 0.586 -27.475 -11.619 1.00 95.25 155 LEU A C 1
ATOM 1240 O O . LEU A 1 155 ? 0.754 -28.487 -12.292 1.00 95.25 155 LEU A O 1
ATOM 1244 N N . THR A 1 156 ? 0.466 -26.274 -12.167 1.00 95.00 156 THR A N 1
ATOM 1245 C CA . THR A 1 156 ? 0.763 -25.991 -13.573 1.00 95.00 156 THR A CA 1
ATOM 1246 C C . THR A 1 156 ? 1.876 -24.963 -13.614 1.00 95.00 156 THR A C 1
ATOM 1248 O O . THR A 1 156 ? 1.811 -23.950 -12.925 1.00 95.00 156 THR A O 1
ATOM 1251 N N . PHE A 1 157 ? 2.911 -25.198 -14.408 1.00 93.19 157 PHE A N 1
ATOM 1252 C CA . PHE A 1 157 ? 3.955 -24.207 -14.619 1.00 93.19 157 PHE A CA 1
ATOM 1253 C C . PHE A 1 157 ? 4.350 -24.165 -16.085 1.00 93.19 157 PHE A C 1
ATOM 1255 O O . PHE A 1 157 ? 4.301 -25.179 -16.780 1.00 93.19 157 PHE A O 1
ATOM 1262 N N . ALA A 1 158 ? 4.753 -22.988 -16.542 1.00 89.12 158 ALA A N 1
ATOM 1263 C CA . ALA A 1 158 ? 5.411 -22.824 -17.826 1.00 89.12 158 ALA A CA 1
ATOM 1264 C C . ALA A 1 158 ? 6.880 -22.449 -17.608 1.00 89.12 158 ALA A C 1
ATOM 1266 O O . ALA A 1 158 ? 7.232 -21.768 -16.644 1.00 89.12 158 ALA A O 1
ATOM 1267 N N . PHE A 1 159 ? 7.733 -22.936 -18.504 1.00 88.12 159 PHE A N 1
ATOM 1268 C CA . PHE A 1 159 ? 9.177 -22.745 -18.465 1.00 88.12 159 PHE A CA 1
ATOM 1269 C C . PHE A 1 159 ? 9.575 -21.952 -19.712 1.00 88.12 159 PHE A C 1
ATOM 1271 O O . PHE A 1 159 ? 9.504 -22.481 -20.821 1.00 88.12 159 PHE A O 1
ATOM 1278 N N . GLY A 1 160 ? 9.874 -20.660 -19.546 1.00 87.44 160 GLY A N 1
ATOM 1279 C CA . GLY A 1 160 ? 10.176 -19.750 -20.653 1.00 87.44 160 GLY A CA 1
ATOM 1280 C C . GLY A 1 160 ? 11.672 -19.490 -20.824 1.00 87.44 160 GLY A C 1
ATOM 1281 O O . GLY A 1 160 ? 12.500 -20.053 -20.108 1.00 87.44 160 GLY A O 1
ATOM 1282 N N . ASP A 1 161 ? 12.023 -18.593 -21.749 1.00 85.75 161 ASP A N 1
ATOM 1283 C CA . ASP A 1 161 ? 13.416 -18.224 -22.064 1.00 85.75 161 ASP A CA 1
ATOM 1284 C C . ASP A 1 161 ? 14.203 -17.788 -20.826 1.00 85.75 161 ASP A C 1
ATOM 1286 O O . ASP A 1 161 ? 15.362 -18.157 -20.631 1.00 85.75 161 ASP A O 1
ATOM 1290 N N . ARG A 1 162 ? 13.540 -17.041 -19.943 1.00 84.81 162 ARG A N 1
ATOM 1291 C CA . ARG A 1 162 ? 14.099 -16.611 -18.667 1.00 84.81 162 ARG A CA 1
ATOM 1292 C C . ARG A 1 162 ? 14.435 -17.802 -17.772 1.00 84.81 162 ARG A C 1
ATOM 1294 O O . ARG A 1 162 ? 15.464 -17.792 -17.094 1.00 84.81 162 ARG A O 1
ATOM 1301 N N . GLU A 1 163 ? 13.556 -18.800 -17.707 1.00 89.00 163 GLU A N 1
ATOM 1302 C CA . GLU A 1 163 ? 13.771 -19.996 -16.899 1.00 89.00 163 GLU A CA 1
ATOM 1303 C C . GLU A 1 163 ? 14.898 -20.864 -17.454 1.00 89.00 163 GLU A C 1
ATOM 1305 O O . GLU A 1 163 ? 15.756 -21.322 -16.697 1.00 89.00 163 GLU A O 1
ATOM 1310 N N . TYR A 1 164 ? 14.969 -20.983 -18.781 1.00 89.19 164 TYR A N 1
ATOM 1311 C CA . TYR A 1 164 ? 16.111 -21.586 -19.459 1.00 89.19 164 TYR A CA 1
ATOM 1312 C C . TYR A 1 164 ? 17.417 -20.850 -19.160 1.00 89.19 164 TYR A C 1
ATOM 1314 O O . TYR A 1 164 ? 18.453 -21.498 -18.997 1.00 89.19 164 TYR A O 1
ATOM 1322 N N . ALA A 1 165 ? 17.394 -19.523 -19.052 1.00 87.69 165 ALA A N 1
ATOM 1323 C CA . ALA A 1 165 ? 18.594 -18.750 -18.778 1.00 87.69 165 ALA A CA 1
ATOM 1324 C C . ALA A 1 165 ? 19.161 -19.023 -17.379 1.00 87.69 165 ALA A C 1
ATOM 1326 O O . ALA A 1 165 ? 20.331 -19.389 -17.275 1.00 87.69 165 ALA A O 1
ATOM 1327 N N . TRP A 1 166 ? 18.359 -18.946 -16.303 1.00 88.19 166 TRP A N 1
ATOM 1328 C CA . TRP A 1 166 ? 18.895 -19.284 -14.974 1.00 88.19 166 TRP A CA 1
ATOM 1329 C C . TRP A 1 166 ? 19.240 -20.770 -14.846 1.00 88.19 166 TRP A C 1
ATOM 1331 O O . TRP A 1 166 ? 20.230 -21.096 -14.196 1.00 88.19 166 TRP A O 1
ATOM 1341 N N . TRP A 1 167 ? 18.505 -21.673 -15.505 1.00 90.19 167 TRP A N 1
ATOM 1342 C CA . TRP A 1 167 ? 18.839 -23.101 -15.521 1.00 90.19 167 TRP A CA 1
ATOM 1343 C C . TRP A 1 167 ? 20.223 -23.367 -16.126 1.00 90.19 167 TRP A C 1
ATOM 1345 O O . TRP A 1 167 ? 21.011 -24.147 -15.590 1.00 90.19 167 TRP A O 1
ATOM 1355 N N . ASN A 1 168 ? 20.546 -22.669 -17.218 1.00 89.81 168 ASN A N 1
ATOM 1356 C CA . ASN A 1 168 ? 21.819 -22.799 -17.928 1.00 89.81 168 ASN A CA 1
ATOM 1357 C C . ASN A 1 168 ? 22.898 -21.815 -17.454 1.00 89.81 168 ASN A C 1
ATOM 1359 O O . ASN A 1 168 ? 23.978 -21.777 -18.046 1.00 89.81 168 ASN A O 1
ATOM 1363 N N . ARG A 1 169 ? 22.631 -21.036 -16.394 1.00 88.06 169 ARG A N 1
ATOM 1364 C CA . ARG A 1 169 ? 23.536 -19.999 -15.862 1.00 88.06 169 ARG A CA 1
ATOM 1365 C C . ARG A 1 169 ? 23.964 -19.015 -16.953 1.00 88.06 169 ARG A C 1
ATOM 1367 O O . ARG A 1 169 ? 25.140 -18.705 -17.103 1.00 88.06 169 ARG A O 1
ATOM 1374 N N . GLN A 1 170 ? 22.999 -18.575 -17.748 1.00 85.75 170 GLN A N 1
ATOM 1375 C CA . GLN A 1 170 ? 23.181 -17.574 -18.789 1.00 85.75 170 GLN A CA 1
ATOM 1376 C C . GLN A 1 170 ? 22.546 -16.254 -18.345 1.00 85.75 170 GLN A C 1
ATOM 1378 O O . GLN A 1 170 ? 21.519 -16.272 -17.656 1.00 85.75 170 GLN A O 1
ATOM 1383 N N . PRO A 1 171 ? 23.139 -15.106 -18.716 1.00 80.81 171 PRO A N 1
ATOM 1384 C CA . PRO A 1 171 ? 22.481 -13.827 -18.526 1.00 80.81 171 PRO A CA 1
ATOM 1385 C C . PRO A 1 171 ? 21.200 -13.789 -19.362 1.00 80.81 171 PRO A C 1
ATOM 1387 O O . PRO A 1 171 ? 21.132 -14.348 -20.457 1.00 80.81 171 PRO A O 1
ATOM 1390 N N . TYR A 1 172 ? 20.180 -13.123 -18.836 1.00 79.81 172 TYR A N 1
ATOM 1391 C CA . TYR A 1 172 ? 18.941 -12.871 -19.559 1.00 79.81 172 TYR A CA 1
ATOM 1392 C C . TYR A 1 172 ? 18.631 -11.395 -19.455 1.00 79.81 172 TYR A C 1
ATOM 1394 O O . TYR A 1 172 ? 18.429 -10.881 -18.355 1.00 79.81 172 TYR A O 1
ATOM 1402 N N . ASP A 1 173 ? 18.543 -10.721 -20.595 1.00 68.06 173 ASP A N 1
ATOM 1403 C CA . ASP A 1 173 ? 18.323 -9.276 -20.619 1.00 68.06 173 ASP A CA 1
ATOM 1404 C C . ASP A 1 173 ? 16.907 -8.874 -20.173 1.00 68.06 173 ASP A C 1
ATOM 1406 O O . ASP A 1 173 ? 16.618 -7.691 -19.998 1.00 68.06 173 ASP A O 1
ATOM 1410 N N . GLY A 1 174 ? 16.032 -9.853 -19.917 1.00 67.44 174 GLY A N 1
ATOM 1411 C CA . GLY A 1 174 ? 14.609 -9.616 -19.726 1.00 67.44 174 GLY A CA 1
ATOM 1412 C C . GLY A 1 174 ? 13.901 -9.537 -21.072 1.00 67.44 174 GLY A C 1
ATOM 1413 O O . GLY A 1 174 ? 14.529 -9.457 -22.132 1.00 67.44 174 GLY A O 1
ATOM 1414 N N . PHE A 1 175 ? 12.572 -9.468 -21.047 1.00 59.22 175 PHE A N 1
ATOM 1415 C CA . PHE A 1 175 ? 11.906 -8.822 -22.169 1.00 59.22 175 PHE A CA 1
ATOM 1416 C C . PHE A 1 175 ? 12.353 -7.358 -22.164 1.00 59.22 175 PHE A C 1
ATOM 1418 O O . PHE A 1 175 ? 11.877 -6.567 -21.351 1.00 59.22 175 PHE A O 1
ATOM 1425 N N . ASN A 1 176 ? 13.240 -6.994 -23.093 1.00 47.00 176 ASN A N 1
ATOM 1426 C CA . ASN A 1 176 ? 13.425 -5.613 -23.528 1.00 47.00 176 ASN A CA 1
ATOM 1427 C C . ASN A 1 176 ? 12.135 -5.163 -24.239 1.00 47.00 176 ASN A C 1
ATOM 1429 O O . ASN A 1 176 ? 12.107 -4.901 -25.443 1.00 47.00 176 ASN A O 1
ATOM 1433 N N . ALA A 1 177 ? 11.035 -5.041 -23.489 1.00 44.38 177 ALA A N 1
ATOM 1434 C CA . ALA A 1 177 ? 10.120 -3.959 -23.782 1.00 44.38 177 ALA A CA 1
ATOM 1435 C C . ALA A 1 177 ? 11.004 -2.712 -23.764 1.00 44.38 177 ALA A C 1
ATOM 1437 O O . ALA A 1 177 ? 11.794 -2.532 -22.841 1.00 44.38 177 ALA A O 1
ATOM 1438 N N . LYS A 1 178 ? 10.946 -1.880 -24.799 1.00 47.16 178 LYS A N 1
ATOM 1439 C CA . LYS A 1 178 ? 11.736 -0.643 -24.924 1.00 47.16 178 LYS A CA 1
ATOM 1440 C C . LYS A 1 178 ? 11.410 0.405 -23.833 1.00 47.16 178 LYS A C 1
ATOM 1442 O O . LYS A 1 178 ? 11.633 1.590 -24.047 1.00 47.16 178 LYS A O 1
ATOM 1447 N N . GLY A 1 179 ? 10.878 -0.032 -22.696 1.00 57.56 179 GLY A N 1
ATOM 1448 C CA . GLY A 1 179 ? 10.381 0.744 -21.586 1.00 57.56 179 GLY A CA 1
ATOM 1449 C C . GLY A 1 179 ? 10.827 0.164 -20.249 1.00 57.56 179 GLY A C 1
ATOM 1450 O O . GLY A 1 179 ? 10.900 -1.053 -20.066 1.00 57.56 179 GLY A O 1
ATOM 1451 N N . LYS A 1 180 ? 11.157 1.041 -19.302 1.00 72.44 180 LYS A N 1
ATOM 1452 C CA . LYS A 1 180 ? 11.526 0.636 -17.939 1.00 72.44 180 LYS A CA 1
ATOM 1453 C C . LYS A 1 180 ? 10.256 0.209 -17.203 1.00 72.44 180 LYS A C 1
ATOM 1455 O O . LYS A 1 180 ? 9.288 0.962 -17.164 1.00 72.44 180 LYS A O 1
ATOM 1460 N N . ILE A 1 181 ? 10.250 -0.989 -16.622 1.00 80.31 181 ILE A N 1
ATOM 1461 C CA . ILE A 1 181 ? 9.110 -1.475 -15.834 1.00 80.31 181 ILE A CA 1
ATOM 1462 C C . ILE A 1 181 ? 9.261 -0.984 -14.394 1.00 80.31 181 ILE A C 1
ATOM 1464 O O . ILE A 1 181 ? 10.286 -1.238 -13.762 1.00 80.31 181 ILE A O 1
ATOM 1468 N N . LEU A 1 182 ? 8.232 -0.317 -13.881 1.00 80.88 182 LEU A N 1
ATOM 1469 C CA . LEU A 1 182 ? 8.097 0.032 -12.471 1.00 80.88 182 LEU A CA 1
ATOM 1470 C C . LEU A 1 182 ? 7.299 -1.056 -11.754 1.00 80.88 182 LEU A C 1
ATOM 1472 O O . LEU A 1 182 ? 6.274 -1.515 -12.265 1.00 80.88 182 LEU A O 1
ATOM 1476 N N . GLN A 1 183 ? 7.773 -1.472 -10.583 1.00 78.88 183 GLN A N 1
ATOM 1477 C CA . GLN A 1 183 ? 7.195 -2.559 -9.788 1.00 78.88 183 GLN A CA 1
ATOM 1478 C C . GLN A 1 183 ? 6.454 -2.052 -8.542 1.00 78.88 183 GLN A C 1
ATOM 1480 O O . GLN A 1 183 ? 6.059 -2.857 -7.694 1.00 78.88 183 GLN A O 1
ATOM 1485 N N . GLY A 1 184 ? 6.302 -0.734 -8.390 1.00 81.50 184 GLY A N 1
ATOM 1486 C CA . GLY A 1 184 ? 5.711 -0.135 -7.198 1.00 81.50 184 GLY A CA 1
ATOM 1487 C C . GLY A 1 184 ? 6.660 -0.202 -6.006 1.00 81.50 184 GLY A C 1
ATOM 1488 O O . GLY A 1 184 ? 6.231 -0.477 -4.883 1.00 81.50 184 GLY A O 1
ATOM 1489 N N . SER A 1 185 ? 7.963 -0.012 -6.235 1.00 81.56 185 SER A N 1
ATOM 1490 C CA . SER A 1 185 ? 8.970 -0.028 -5.171 1.00 81.56 185 SER A CA 1
ATOM 1491 C C . SER A 1 185 ? 9.377 1.386 -4.740 1.00 81.56 185 SER A C 1
ATOM 1493 O O . SER A 1 185 ? 9.357 2.333 -5.519 1.00 81.56 185 SER A O 1
ATOM 1495 N N . GLN A 1 186 ? 9.767 1.554 -3.472 1.00 81.19 186 GLN A N 1
ATOM 1496 C CA . GLN A 1 186 ? 10.121 2.874 -2.923 1.00 81.19 186 GLN A CA 1
ATOM 1497 C C . GLN A 1 186 ? 11.308 3.531 -3.649 1.00 81.19 186 GLN A C 1
ATOM 1499 O O . GLN A 1 186 ? 11.358 4.751 -3.744 1.00 81.19 186 GLN A O 1
ATOM 1504 N N . GLY A 1 187 ? 12.247 2.740 -4.186 1.00 79.88 187 GLY A N 1
ATOM 1505 C CA . GLY A 1 187 ? 13.414 3.252 -4.919 1.00 79.88 187 GLY A CA 1
ATOM 1506 C C . GLY A 1 187 ? 13.095 3.810 -6.312 1.00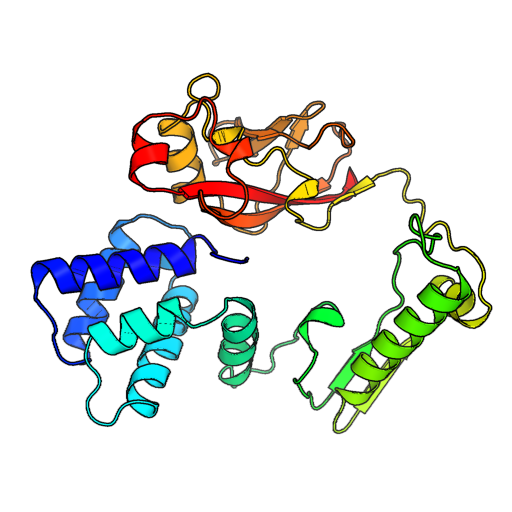 79.88 187 GLY A C 1
ATOM 1507 O O . GLY A 1 187 ? 13.930 4.483 -6.919 1.00 79.88 187 GLY A O 1
ATOM 1508 N N . GLU A 1 188 ? 11.890 3.557 -6.822 1.00 84.75 188 GLU A N 1
ATOM 1509 C CA . GLU A 1 188 ? 11.432 4.039 -8.130 1.00 84.75 188 GLU A CA 1
ATOM 1510 C C . GLU A 1 188 ? 10.877 5.468 -8.064 1.00 84.75 188 GLU A C 1
ATOM 1512 O O . GLU A 1 188 ? 10.775 6.142 -9.091 1.00 84.75 188 GLU A O 1
ATOM 1517 N N . VAL A 1 189 ? 10.564 5.963 -6.862 1.00 87.94 189 VAL A N 1
ATOM 1518 C CA . VAL A 1 189 ? 9.959 7.281 -6.638 1.00 87.94 189 VAL A CA 1
ATOM 1519 C C . VAL A 1 189 ? 10.789 8.137 -5.686 1.00 87.94 189 VAL A C 1
ATOM 1521 O O . VAL A 1 189 ? 11.534 7.652 -4.837 1.00 87.94 189 VAL A O 1
ATOM 1524 N N . PHE A 1 190 ? 10.663 9.453 -5.809 1.00 88.12 190 PHE A N 1
ATOM 1525 C CA . PHE A 1 190 ? 11.239 10.399 -4.867 1.00 88.12 190 PHE A CA 1
ATOM 1526 C C . PHE A 1 190 ? 10.319 10.519 -3.646 1.00 88.12 190 PHE A C 1
ATOM 1528 O O . PHE A 1 190 ? 9.361 11.291 -3.637 1.00 88.12 190 PHE A O 1
ATOM 1535 N N . ILE A 1 191 ? 10.646 9.749 -2.609 1.00 85.94 191 ILE A N 1
ATOM 1536 C CA . ILE A 1 191 ? 9.828 9.519 -1.409 1.00 85.94 191 ILE A CA 1
ATOM 1537 C C . ILE A 1 191 ? 9.332 10.820 -0.759 1.00 85.94 191 ILE A C 1
ATOM 1539 O O . ILE A 1 191 ? 8.144 10.964 -0.501 1.00 85.94 191 ILE A O 1
ATOM 1543 N N . SER A 1 192 ? 10.203 11.804 -0.534 1.00 83.81 192 SER A N 1
ATOM 1544 C CA . SER A 1 192 ? 9.830 13.031 0.186 1.00 83.81 192 SER A CA 1
ATOM 1545 C C . SER A 1 192 ? 9.258 14.145 -0.684 1.00 83.81 192 SER A C 1
ATOM 1547 O O . SER A 1 192 ? 9.013 15.243 -0.190 1.00 83.81 192 SER A O 1
ATOM 1549 N N . TRP A 1 193 ? 9.044 13.904 -1.981 1.00 87.81 193 TRP A N 1
ATOM 1550 C CA . TRP A 1 193 ? 8.718 14.973 -2.926 1.00 87.81 193 TRP A CA 1
ATOM 1551 C C . TRP A 1 193 ? 7.384 15.625 -2.572 1.00 87.81 193 TRP A C 1
ATOM 1553 O O . TRP A 1 193 ? 7.317 16.847 -2.454 1.00 87.81 193 TRP A O 1
ATOM 1563 N N . ALA A 1 194 ? 6.359 14.805 -2.329 1.00 85.25 194 ALA A N 1
ATOM 1564 C CA . ALA A 1 194 ? 5.003 15.263 -2.042 1.00 85.25 194 ALA A CA 1
ATOM 1565 C C . ALA A 1 194 ? 4.851 15.932 -0.665 1.00 85.25 194 ALA A C 1
ATOM 1567 O O . ALA A 1 194 ? 3.834 16.560 -0.399 1.00 85.25 194 ALA A O 1
ATOM 1568 N N . ALA A 1 195 ? 5.850 15.803 0.211 1.00 83.81 195 ALA A N 1
ATOM 1569 C CA . ALA A 1 195 ? 5.828 16.349 1.566 1.00 83.81 195 ALA A CA 1
ATOM 1570 C C . ALA A 1 195 ? 6.648 17.652 1.712 1.00 83.81 195 ALA A C 1
ATOM 1572 O O . ALA A 1 195 ? 6.675 18.270 2.780 1.00 83.81 195 ALA A O 1
ATOM 1573 N N . GLN A 1 196 ? 7.327 18.094 0.647 1.00 83.31 196 GLN A N 1
ATOM 1574 C CA . GLN A 1 196 ? 8.070 19.357 0.629 1.00 83.31 196 GLN A CA 1
ATOM 1575 C C . GLN A 1 196 ? 7.130 20.552 0.431 1.00 83.31 196 GLN A C 1
ATOM 1577 O O . GLN A 1 196 ? 6.278 20.534 -0.456 1.00 83.31 196 GLN A O 1
ATOM 1582 N N . SER A 1 197 ? 7.352 21.643 1.175 1.00 78.19 197 SER A N 1
ATOM 1583 C CA . SER A 1 197 ? 6.506 22.851 1.115 1.00 78.19 197 SER A CA 1
ATOM 1584 C C . SER A 1 197 ? 6.394 23.440 -0.292 1.00 78.19 197 SER A C 1
ATOM 1586 O O . SER A 1 197 ? 5.333 23.894 -0.699 1.00 78.19 197 SER A O 1
ATOM 1588 N N . ARG A 1 198 ? 7.489 23.398 -1.061 1.00 81.62 198 ARG A N 1
ATOM 1589 C CA . ARG A 1 198 ? 7.542 23.909 -2.442 1.00 81.62 198 ARG A CA 1
ATOM 1590 C C . ARG A 1 198 ? 6.672 23.132 -3.438 1.00 81.62 198 ARG A C 1
ATOM 1592 O O . ARG A 1 198 ? 6.439 23.632 -4.528 1.00 81.62 198 ARG A O 1
ATOM 1599 N N . ASN A 1 199 ? 6.225 21.930 -3.074 1.00 82.94 199 ASN A N 1
ATOM 1600 C CA . ASN A 1 199 ? 5.457 21.030 -3.936 1.00 82.94 199 ASN A CA 1
ATOM 1601 C C . ASN A 1 199 ? 4.005 20.879 -3.447 1.00 82.94 199 ASN A C 1
ATOM 1603 O O . ASN A 1 199 ? 3.379 19.856 -3.688 1.00 82.94 199 ASN A O 1
ATOM 1607 N N . GLY A 1 200 ? 3.485 21.862 -2.709 1.00 78.56 200 GLY A N 1
ATOM 1608 C CA . GLY A 1 200 ? 2.126 21.840 -2.156 1.00 78.56 200 GLY A CA 1
ATOM 1609 C C . GLY A 1 200 ? 2.036 21.341 -0.713 1.00 78.56 200 GLY A C 1
ATOM 1610 O O . GLY A 1 200 ? 1.030 21.597 -0.061 1.00 78.56 200 GLY A O 1
ATOM 1611 N N . GLY A 1 201 ? 3.084 20.703 -0.172 1.00 82.44 201 GLY A N 1
ATOM 1612 C CA . GLY A 1 201 ? 3.166 20.341 1.246 1.00 82.44 201 GLY A CA 1
ATOM 1613 C C . GLY A 1 201 ? 1.901 19.639 1.750 1.00 82.44 201 GLY A C 1
ATOM 1614 O O . GLY A 1 201 ? 1.601 18.532 1.324 1.00 82.44 201 GLY A O 1
ATOM 1615 N N . GLN A 1 202 ? 1.159 20.289 2.648 1.00 83.38 202 GLN A N 1
ATOM 1616 C CA . GLN A 1 202 ? -0.028 19.722 3.290 1.00 83.38 202 GLN A CA 1
ATOM 1617 C C . GLN A 1 202 ? -1.195 19.524 2.318 1.00 83.38 202 GLN A C 1
ATOM 1619 O O . GLN A 1 202 ? -1.782 18.448 2.303 1.00 83.38 202 GLN A O 1
ATOM 1624 N N . GLU A 1 203 ? -1.486 20.509 1.467 1.00 87.94 203 GLU A N 1
ATOM 1625 C CA . GLU A 1 203 ? -2.598 20.425 0.509 1.00 87.94 203 GLU A CA 1
ATOM 1626 C C . GLU A 1 203 ? -2.428 19.230 -0.437 1.00 87.94 203 GLU A C 1
ATOM 1628 O O . GLU A 1 203 ? -3.394 18.569 -0.819 1.00 87.94 203 GLU A O 1
ATOM 1633 N N . LEU A 1 204 ? -1.180 18.915 -0.801 1.00 89.69 204 LEU A N 1
ATOM 1634 C CA . LEU A 1 204 ? -0.889 17.749 -1.625 1.00 89.69 204 LEU A CA 1
ATOM 1635 C C . LEU A 1 204 ? -1.049 16.434 -0.850 1.00 89.69 204 LEU A C 1
ATOM 1637 O O . LEU A 1 204 ? -1.516 15.447 -1.413 1.00 89.69 204 LEU A O 1
ATOM 1641 N N . GLN A 1 205 ? -0.684 16.404 0.432 1.00 89.62 205 GLN A N 1
ATOM 1642 C CA . GLN A 1 205 ? -0.879 15.230 1.287 1.00 89.62 205 GLN A CA 1
ATOM 1643 C C . GLN A 1 205 ? -2.368 14.927 1.493 1.00 89.62 205 GLN A C 1
ATOM 1645 O O . GLN A 1 205 ? -2.764 13.768 1.396 1.00 89.62 205 GLN A O 1
ATOM 1650 N N . GLU A 1 206 ? -3.190 15.956 1.705 1.00 89.19 206 GLU A N 1
ATOM 1651 C CA . GLU A 1 206 ? -4.651 15.841 1.811 1.00 89.19 206 GLU A CA 1
ATOM 1652 C C . GLU A 1 206 ? -5.275 15.379 0.492 1.00 89.19 206 GLU A C 1
ATOM 1654 O O . GLU A 1 206 ? -6.131 14.492 0.484 1.00 89.19 206 GLU A O 1
ATOM 1659 N N . TYR A 1 207 ? -4.792 15.905 -0.638 1.00 91.56 207 TYR A N 1
ATOM 1660 C CA . TYR A 1 207 ? -5.203 15.445 -1.962 1.00 91.56 207 TYR A CA 1
ATOM 1661 C C . TYR A 1 207 ? -4.875 13.964 -2.180 1.00 91.56 207 TYR A C 1
ATOM 1663 O O . TYR A 1 207 ? -5.743 13.194 -2.580 1.00 91.56 207 TYR A O 1
ATOM 1671 N N . ILE A 1 208 ? -3.643 13.539 -1.881 1.00 91.44 208 ILE A N 1
ATOM 1672 C CA . ILE A 1 208 ? -3.249 12.130 -2.001 1.00 91.44 208 ILE A CA 1
ATOM 1673 C C . ILE A 1 208 ? -4.116 11.258 -1.091 1.00 91.44 208 ILE A C 1
ATOM 1675 O O . ILE A 1 208 ? -4.536 10.185 -1.514 1.00 91.44 208 ILE A O 1
ATOM 1679 N N . ALA A 1 209 ? -4.417 11.710 0.127 1.00 88.94 209 ALA A N 1
ATOM 1680 C CA . ALA A 1 209 ? -5.236 10.962 1.073 1.00 88.94 209 ALA A CA 1
ATOM 1681 C C . ALA A 1 209 ? -6.648 10.678 0.533 1.00 88.94 209 ALA A C 1
ATOM 1683 O O . ALA A 1 209 ? -7.090 9.534 0.610 1.00 88.94 209 ALA A O 1
ATOM 1684 N N . SER A 1 210 ? -7.293 11.688 -0.054 1.00 87.69 210 SER A N 1
ATOM 1685 C CA . SER A 1 210 ? -8.724 11.674 -0.393 1.00 87.69 210 SER A CA 1
ATOM 1686 C C . SER A 1 210 ? -9.050 11.413 -1.863 1.00 87.69 210 SER A C 1
ATOM 1688 O O . SER A 1 210 ? -10.157 10.993 -2.170 1.00 87.69 210 SER A O 1
ATOM 1690 N N . HIS A 1 211 ? -8.124 11.652 -2.795 1.00 89.81 211 HIS A N 1
ATOM 1691 C CA . HIS A 1 211 ? -8.420 11.582 -4.234 1.00 89.81 211 HIS A CA 1
ATOM 1692 C C . HIS A 1 211 ? -7.663 10.479 -4.970 1.00 89.81 211 HIS A C 1
ATOM 1694 O O . HIS A 1 211 ? -8.076 10.120 -6.063 1.00 89.81 211 HIS A O 1
ATOM 1700 N N . VAL A 1 212 ? -6.566 9.956 -4.412 1.00 91.19 212 VAL A N 1
ATOM 1701 C CA . VAL A 1 212 ? -5.738 8.948 -5.091 1.00 91.19 212 VAL A CA 1
ATOM 1702 C C . VAL A 1 212 ? -6.112 7.552 -4.605 1.00 91.19 212 VAL A C 1
ATOM 1704 O O . VAL A 1 212 ? -5.898 7.216 -3.439 1.00 91.19 212 VAL A O 1
ATOM 1707 N N . ALA A 1 213 ? -6.616 6.710 -5.494 1.00 88.06 213 ALA A N 1
ATOM 1708 C CA . ALA A 1 213 ? -6.953 5.321 -5.236 1.00 88.06 213 ALA A CA 1
ATOM 1709 C C . ALA A 1 213 ? -5.971 4.358 -5.915 1.00 88.06 213 ALA A C 1
ATOM 1711 O O . ALA A 1 213 ? -5.215 4.684 -6.835 1.00 88.06 213 ALA A O 1
ATOM 1712 N N . LYS A 1 214 ? -5.958 3.119 -5.424 1.00 86.00 214 LYS A N 1
ATOM 1713 C CA . LYS A 1 214 ? -5.190 2.040 -6.041 1.00 86.00 214 LYS A CA 1
ATOM 1714 C C . LYS A 1 214 ? -5.731 1.750 -7.442 1.00 86.00 214 LYS A C 1
ATOM 1716 O O . LYS A 1 214 ? -6.936 1.656 -7.633 1.00 86.00 214 LYS A O 1
ATOM 1721 N N . ASN A 1 215 ? -4.821 1.500 -8.382 1.00 84.94 215 ASN A N 1
ATOM 1722 C CA . ASN A 1 215 ? -5.067 1.305 -9.813 1.00 84.94 215 ASN A CA 1
ATOM 1723 C C . ASN A 1 215 ? -5.453 2.556 -10.614 1.00 84.94 215 ASN A C 1
ATOM 1725 O O . ASN A 1 215 ? -5.626 2.423 -11.827 1.00 84.94 215 ASN A O 1
ATOM 1729 N N . ASP A 1 216 ? -5.498 3.745 -10.009 1.00 88.25 216 ASP A N 1
ATOM 1730 C CA . ASP A 1 216 ? -5.726 4.977 -10.768 1.00 88.25 216 ASP A CA 1
ATOM 1731 C C . ASP A 1 216 ? -4.631 5.203 -11.806 1.00 88.25 216 ASP A C 1
ATOM 1733 O O . ASP A 1 216 ? -3.453 4.911 -11.576 1.00 88.25 216 ASP A O 1
ATOM 1737 N N . PHE A 1 217 ? -5.017 5.726 -12.969 1.00 91.62 217 PHE A N 1
ATOM 1738 C CA . PHE A 1 217 ? -4.084 5.992 -14.057 1.00 91.62 217 PHE A CA 1
ATOM 1739 C C . PHE A 1 217 ? -3.194 7.190 -13.742 1.00 91.62 217 PHE A C 1
ATOM 1741 O O . PHE A 1 217 ? -3.664 8.243 -13.313 1.00 91.62 217 PHE A O 1
ATOM 1748 N N . ILE A 1 218 ? -1.903 7.040 -14.033 1.00 93.06 218 ILE A N 1
ATOM 1749 C CA . ILE A 1 218 ? -0.903 8.083 -13.834 1.00 93.06 218 ILE A CA 1
ATOM 1750 C C . ILE A 1 218 ? -0.288 8.467 -15.173 1.00 93.06 218 ILE A C 1
ATOM 1752 O O . ILE A 1 218 ? 0.285 7.633 -15.878 1.00 93.06 218 ILE A O 1
ATOM 1756 N N . LEU A 1 219 ? -0.370 9.756 -15.496 1.00 91.00 219 LEU A N 1
ATOM 1757 C CA . LEU A 1 219 ? 0.346 10.344 -16.623 1.00 91.00 219 LEU A CA 1
ATOM 1758 C C . LEU A 1 219 ? 1.758 10.736 -16.191 1.00 91.00 219 LEU A C 1
ATOM 1760 O O . LEU A 1 219 ? 1.969 11.218 -15.078 1.00 91.00 219 LEU A O 1
ATOM 1764 N N . VAL A 1 220 ? 2.728 10.565 -17.088 1.00 89.81 220 VAL A N 1
ATOM 1765 C CA . VAL A 1 220 ? 4.129 10.900 -16.816 1.00 89.81 220 VAL A CA 1
ATOM 1766 C C . VAL A 1 220 ? 4.577 12.032 -17.720 1.00 89.81 220 VAL A C 1
ATOM 1768 O O . VAL A 1 220 ? 4.540 11.906 -18.940 1.00 89.81 220 VAL A O 1
ATOM 1771 N N . ARG A 1 221 ? 5.057 13.128 -17.126 1.00 88.12 221 ARG A N 1
ATOM 1772 C CA . ARG A 1 221 ? 5.679 14.239 -17.862 1.00 88.12 221 ARG A CA 1
ATOM 1773 C C . ARG A 1 221 ? 7.138 14.363 -17.448 1.00 88.12 221 ARG A C 1
ATOM 1775 O O . ARG A 1 221 ? 7.476 14.951 -16.420 1.00 88.12 221 ARG A O 1
ATOM 1782 N N . GLY A 1 222 ? 8.022 13.748 -18.232 1.00 86.50 222 GLY A N 1
ATOM 1783 C CA . GLY A 1 222 ? 9.442 13.640 -17.906 1.00 86.50 222 GLY A CA 1
ATOM 1784 C C . GLY A 1 222 ? 9.655 12.769 -16.669 1.00 86.50 222 GLY A C 1
ATOM 1785 O O . GLY A 1 222 ? 9.720 11.552 -16.774 1.00 86.50 222 GLY A O 1
ATOM 1786 N N . SER A 1 223 ? 9.754 13.388 -15.492 1.00 88.88 223 SER A N 1
ATOM 1787 C CA . SER A 1 223 ? 9.874 12.671 -14.208 1.00 88.88 223 SER A CA 1
ATOM 1788 C C . SER A 1 223 ? 8.694 12.908 -13.266 1.00 88.88 223 SER A C 1
ATOM 1790 O O . SER A 1 223 ? 8.666 12.333 -12.185 1.00 88.88 223 SER A O 1
ATOM 1792 N N . GLU A 1 224 ? 7.748 13.768 -13.632 1.00 92.50 224 GLU A N 1
ATOM 1793 C CA . GLU A 1 224 ? 6.595 14.112 -12.797 1.00 92.50 224 GLU A CA 1
ATOM 1794 C C . GLU A 1 224 ? 5.467 13.099 -12.989 1.00 92.50 224 GLU A C 1
ATOM 1796 O O . GLU A 1 224 ? 5.208 12.664 -14.113 1.00 92.50 224 GLU A O 1
ATOM 1801 N N . LEU A 1 225 ? 4.805 12.742 -11.888 1.00 93.12 225 LEU A N 1
ATOM 1802 C CA . LEU A 1 225 ? 3.660 11.836 -11.847 1.00 93.12 225 LEU A CA 1
ATOM 1803 C C . LEU A 1 225 ? 2.386 12.659 -11.677 1.00 93.12 225 LEU A C 1
ATOM 1805 O O . LEU A 1 225 ? 2.213 13.318 -10.650 1.00 93.12 225 LEU A O 1
ATOM 1809 N N . LEU A 1 226 ? 1.513 12.632 -12.680 1.00 93.88 226 LEU A N 1
ATOM 1810 C CA . LEU A 1 226 ? 0.279 13.401 -12.714 1.00 93.88 226 LEU A CA 1
ATOM 1811 C C . LEU A 1 226 ? -0.921 12.477 -12.518 1.00 93.88 226 LEU A C 1
ATOM 1813 O O . LEU A 1 226 ? -1.129 11.544 -13.292 1.00 93.88 226 LEU A O 1
ATOM 1817 N N . HIS A 1 227 ? -1.718 12.784 -11.504 1.00 95.56 227 HIS A N 1
ATOM 1818 C CA . HIS A 1 227 ? -2.992 12.142 -11.212 1.00 95.56 227 HIS A CA 1
ATOM 1819 C C . HIS A 1 227 ? -4.148 13.009 -11.718 1.00 95.56 227 HIS A C 1
ATOM 1821 O O . HIS A 1 227 ? -4.014 14.233 -11.758 1.00 95.56 227 HIS A O 1
ATOM 1827 N N . PHE A 1 228 ? -5.263 12.395 -12.112 1.00 91.75 228 PHE A N 1
ATOM 1828 C CA . PHE A 1 228 ? -6.478 13.091 -12.531 1.00 91.75 228 PHE A CA 1
ATOM 1829 C C . PHE A 1 228 ? -7.612 12.770 -11.561 1.00 91.75 228 PHE A C 1
ATOM 1831 O O . PHE A 1 228 ? -8.000 11.616 -11.442 1.00 91.75 228 PHE A O 1
ATOM 1838 N N . ASP A 1 229 ? -8.162 13.786 -10.901 1.00 87.31 229 ASP A N 1
ATOM 1839 C CA . ASP A 1 229 ? -9.270 13.628 -9.939 1.00 87.31 229 ASP A CA 1
ATOM 1840 C C . ASP A 1 229 ? -10.671 13.663 -10.576 1.00 87.31 229 ASP A C 1
ATOM 1842 O O . ASP A 1 229 ? -11.672 13.727 -9.870 1.00 87.31 229 ASP A O 1
ATOM 1846 N N . GLY A 1 230 ? -10.766 13.673 -11.908 1.00 86.31 230 GLY A N 1
ATOM 1847 C CA . GLY A 1 230 ? -12.025 13.901 -12.626 1.00 86.31 230 GLY A CA 1
ATOM 1848 C C . GLY A 1 230 ? -12.219 15.349 -13.084 1.00 86.31 230 GLY A C 1
ATOM 1849 O O . GLY A 1 230 ? -12.979 15.590 -14.021 1.00 86.31 230 GLY A O 1
ATOM 1850 N N . THR A 1 231 ? -11.502 16.307 -12.489 1.00 88.75 231 THR A N 1
ATOM 1851 C CA . THR A 1 231 ? -11.600 17.740 -12.816 1.00 88.75 231 THR A CA 1
ATOM 1852 C C . THR A 1 231 ? -10.300 18.313 -13.370 1.00 88.75 231 THR A C 1
ATOM 1854 O O . THR A 1 231 ? -10.319 19.062 -14.347 1.00 88.75 231 THR A O 1
ATOM 1857 N N . SER A 1 232 ? -9.157 17.965 -12.776 1.00 89.56 232 SER A N 1
ATOM 1858 C CA . SER A 1 232 ? -7.861 18.550 -13.105 1.00 89.56 232 SER A CA 1
ATOM 1859 C C . SER A 1 232 ? -6.715 17.561 -12.911 1.00 89.56 232 SER A C 1
ATOM 1861 O O . SER A 1 232 ? -6.813 16.593 -12.157 1.00 89.56 232 SER A O 1
ATOM 1863 N N . HIS A 1 233 ? -5.605 17.806 -13.611 1.00 91.19 233 HIS A N 1
ATOM 1864 C CA . HIS A 1 233 ? -4.371 17.066 -13.379 1.00 91.19 233 HIS A CA 1
ATOM 1865 C C . HIS A 1 233 ? -3.555 17.727 -12.270 1.00 91.19 233 HIS A C 1
ATOM 1867 O O . HIS A 1 233 ? -3.229 18.912 -12.364 1.00 91.19 233 HIS A O 1
ATOM 1873 N N . ARG A 1 234 ? -3.148 16.945 -11.267 1.00 92.50 234 ARG A N 1
ATOM 1874 C CA . ARG A 1 234 ? -2.228 17.381 -10.209 1.00 92.50 234 ARG A CA 1
ATOM 1875 C C . ARG A 1 234 ? -0.971 16.532 -10.183 1.00 92.50 234 ARG A C 1
ATOM 1877 O O . ARG A 1 234 ? -1.028 15.316 -10.350 1.00 92.50 234 ARG A O 1
ATOM 1884 N N . VAL A 1 235 ? 0.169 17.173 -9.933 1.00 93.81 235 VAL A N 1
ATOM 1885 C CA . VAL A 1 235 ? 1.434 16.462 -9.724 1.00 93.81 235 VAL A CA 1
ATOM 1886 C C . VAL A 1 235 ? 1.439 15.897 -8.308 1.00 93.81 235 VAL A C 1
ATOM 1888 O O . VAL A 1 235 ? 1.473 16.649 -7.339 1.00 93.81 235 VAL A O 1
ATOM 1891 N N . ILE A 1 236 ? 1.409 14.574 -8.196 1.00 93.38 236 ILE A N 1
ATOM 1892 C CA . ILE A 1 236 ? 1.340 13.850 -6.918 1.00 93.38 236 ILE A CA 1
ATOM 1893 C C . ILE A 1 236 ? 2.683 13.283 -6.469 1.00 93.38 236 ILE A C 1
ATOM 1895 O O . ILE A 1 236 ? 2.826 12.804 -5.346 1.00 93.38 236 ILE A O 1
ATOM 1899 N N . GLY A 1 237 ? 3.685 13.318 -7.341 1.00 92.06 237 GLY A N 1
ATOM 1900 C CA . GLY A 1 237 ? 4.976 12.728 -7.054 1.00 92.06 237 GLY A CA 1
ATOM 1901 C C . GLY A 1 237 ? 5.962 12.893 -8.192 1.00 92.06 237 GLY A C 1
ATOM 1902 O O . GLY A 1 237 ? 5.680 13.491 -9.233 1.00 92.06 237 GLY A O 1
ATOM 1903 N N . ARG A 1 238 ? 7.144 12.323 -7.981 1.00 92.50 238 ARG A N 1
ATOM 1904 C CA . ARG A 1 238 ? 8.224 12.332 -8.958 1.00 92.50 238 ARG A CA 1
ATOM 1905 C C . ARG A 1 238 ? 8.918 10.979 -8.978 1.00 92.50 238 ARG A C 1
ATOM 1907 O O . ARG A 1 238 ? 9.132 10.385 -7.925 1.00 92.50 238 ARG A O 1
ATOM 1914 N N . LEU A 1 239 ? 9.296 10.518 -10.160 1.00 90.38 239 LEU A N 1
ATOM 1915 C CA . LEU A 1 239 ? 10.158 9.360 -10.354 1.00 90.38 239 LEU A CA 1
ATOM 1916 C C . LEU A 1 239 ? 11.577 9.636 -9.836 1.00 90.38 239 LEU A C 1
ATOM 1918 O O . LEU A 1 239 ? 12.033 10.786 -9.799 1.00 90.38 239 LEU A O 1
ATOM 1922 N N . SER A 1 240 ? 12.289 8.585 -9.427 1.00 86.62 240 SER A N 1
ATOM 1923 C CA . SER A 1 240 ? 13.696 8.708 -9.043 1.00 86.62 240 SER A CA 1
ATOM 1924 C C . SER A 1 240 ? 1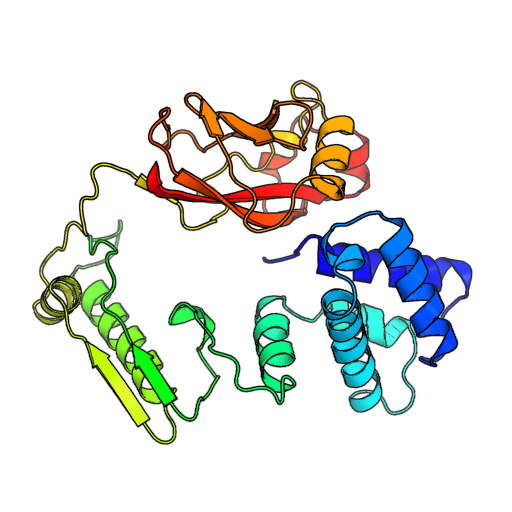4.576 9.005 -10.268 1.00 86.62 240 SER A C 1
ATOM 1926 O O . SER A 1 240 ? 14.157 8.849 -11.413 1.00 86.62 240 SER A O 1
ATOM 1928 N N . LYS A 1 241 ? 15.807 9.489 -10.044 1.00 79.75 241 LYS A N 1
ATOM 1929 C CA . LYS A 1 241 ? 16.679 10.050 -11.103 1.00 79.75 241 LYS A CA 1
ATOM 1930 C C . LYS A 1 241 ? 16.979 9.085 -12.256 1.00 79.75 241 LYS A C 1
ATOM 1932 O O . LYS A 1 241 ? 17.388 9.526 -13.325 1.00 79.75 241 LYS A O 1
ATOM 1937 N N . GLU A 1 242 ? 16.807 7.790 -12.028 1.00 75.56 242 GLU A N 1
ATOM 1938 C CA . GLU A 1 242 ? 17.065 6.744 -13.012 1.00 75.56 242 GLU A CA 1
ATOM 1939 C C . GLU A 1 242 ? 15.872 6.495 -13.942 1.00 75.56 242 GLU A C 1
ATOM 1941 O O . GLU A 1 242 ? 16.014 5.761 -14.919 1.00 75.56 242 GLU A O 1
ATOM 1946 N N . PHE A 1 243 ? 14.715 7.109 -13.688 1.00 78.38 243 PHE A N 1
ATOM 1947 C CA . PHE A 1 243 ? 13.483 6.869 -14.428 1.00 78.38 243 PHE A CA 1
ATOM 1948 C C . PHE A 1 243 ? 12.923 8.160 -15.025 1.00 78.38 243 PHE A C 1
ATOM 1950 O O . PHE A 1 243 ? 12.863 9.214 -14.392 1.00 78.38 243 PHE A O 1
ATOM 1957 N N . SER A 1 244 ? 12.484 8.052 -16.272 1.00 77.81 244 SER A N 1
ATOM 1958 C CA . SER A 1 244 ? 11.779 9.100 -16.997 1.00 77.81 244 SER A CA 1
ATOM 1959 C C . SER A 1 244 ? 10.782 8.440 -17.933 1.00 77.81 244 SER A C 1
ATOM 1961 O O . SER A 1 244 ? 11.122 7.428 -18.547 1.00 77.81 244 SER A O 1
ATOM 1963 N N . GLY A 1 245 ? 9.593 9.013 -18.052 1.00 75.50 245 GLY A N 1
ATOM 1964 C CA . GLY A 1 245 ? 8.567 8.563 -18.982 1.00 75.50 245 GLY A CA 1
ATOM 1965 C C . GLY A 1 245 ? 8.260 9.602 -20.052 1.00 75.50 245 GLY A C 1
ATOM 1966 O O . GLY A 1 245 ? 8.631 10.776 -19.952 1.00 75.50 245 GLY A O 1
ATOM 1967 N N . SER A 1 246 ? 7.561 9.137 -21.079 1.00 74.38 246 SER A N 1
ATOM 1968 C CA . SER A 1 246 ? 6.952 9.959 -22.129 1.00 74.38 246 SER A CA 1
ATOM 1969 C C . SER A 1 246 ? 5.442 9.705 -22.200 1.00 74.38 246 SER A C 1
ATOM 1971 O O . SER A 1 246 ? 4.922 8.898 -21.430 1.00 74.38 246 SER A O 1
ATOM 1973 N N . ASP A 1 247 ? 4.738 10.326 -23.146 1.00 70.75 247 ASP A N 1
ATOM 1974 C CA . ASP A 1 247 ? 3.290 10.139 -23.330 1.00 70.75 247 ASP A CA 1
ATOM 1975 C C . ASP A 1 247 ? 2.887 8.685 -23.657 1.00 70.75 247 ASP A C 1
ATOM 1977 O O . ASP A 1 247 ? 1.719 8.325 -23.539 1.00 70.75 247 ASP A O 1
ATOM 1981 N N . SER A 1 248 ? 3.837 7.816 -24.035 1.00 74.38 248 SER A N 1
ATOM 1982 C CA . SER A 1 248 ? 3.585 6.377 -24.205 1.00 74.38 248 SER A CA 1
ATOM 1983 C C . SER A 1 248 ? 3.606 5.573 -22.900 1.00 74.38 248 SER A C 1
ATOM 1985 O O . SER A 1 248 ? 3.305 4.376 -22.932 1.00 74.38 248 SER A O 1
ATOM 1987 N N . SER A 1 249 ? 3.977 6.192 -21.773 1.00 81.88 249 SER A N 1
ATOM 1988 C CA . SER A 1 249 ? 4.056 5.517 -20.474 1.00 81.88 249 SER A CA 1
ATOM 1989 C C . SER A 1 249 ? 2.661 5.112 -20.013 1.00 81.88 249 SER A C 1
ATOM 1991 O O . SER A 1 249 ? 1.735 5.921 -19.997 1.00 81.88 249 SER A O 1
ATOM 1993 N N . LYS A 1 250 ? 2.516 3.865 -19.579 1.00 84.75 250 LYS A N 1
ATOM 1994 C CA . LYS A 1 250 ? 1.288 3.337 -18.980 1.00 84.75 250 LYS A CA 1
ATOM 1995 C C . LYS A 1 250 ? 1.576 3.006 -17.530 1.00 84.75 250 LYS A C 1
ATOM 1997 O O . LYS A 1 250 ? 2.001 1.890 -17.227 1.00 84.75 250 LYS A O 1
ATOM 2002 N N . LEU A 1 251 ? 1.381 3.988 -16.656 1.00 88.56 251 LEU A N 1
ATOM 2003 C CA . LEU A 1 251 ? 1.520 3.811 -15.218 1.00 88.56 251 LEU A CA 1
ATOM 2004 C C . LEU A 1 251 ? 0.160 3.834 -14.531 1.00 88.56 251 LEU A C 1
ATOM 2006 O O . LEU A 1 251 ? -0.769 4.517 -14.964 1.00 88.56 251 LEU A O 1
ATOM 2010 N N . ARG A 1 252 ? 0.081 3.109 -13.421 1.00 90.75 252 ARG A N 1
ATOM 2011 C CA . ARG A 1 252 ? -1.026 3.173 -12.473 1.00 90.75 252 ARG A CA 1
ATOM 2012 C C . ARG A 1 252 ? -0.513 3.231 -11.045 1.00 90.75 252 ARG A C 1
ATOM 2014 O O . ARG A 1 252 ? 0.631 2.853 -10.776 1.00 90.75 252 ARG A O 1
ATOM 2021 N N . VAL A 1 253 ? -1.357 3.687 -10.131 1.00 88.88 253 VAL A N 1
ATOM 2022 C CA . VAL A 1 253 ? -1.074 3.651 -8.697 1.00 88.88 253 VAL A CA 1
ATOM 2023 C C . VAL A 1 253 ? -0.993 2.196 -8.253 1.00 88.88 253 VAL A C 1
ATOM 2025 O O . VAL A 1 253 ? -1.975 1.458 -8.317 1.00 88.88 253 VAL A O 1
ATOM 2028 N N . ALA A 1 254 ? 0.187 1.784 -7.803 1.00 84.75 254 ALA A N 1
ATOM 2029 C CA . ALA A 1 254 ? 0.393 0.472 -7.213 1.00 84.75 254 ALA A CA 1
ATOM 2030 C C . ALA A 1 254 ? -0.207 0.435 -5.805 1.00 84.75 254 ALA A C 1
ATOM 2032 O O . ALA A 1 254 ? -0.989 -0.456 -5.492 1.00 84.75 254 ALA A O 1
ATOM 2033 N N . GLU A 1 255 ? 0.168 1.410 -4.971 1.00 86.81 255 GLU A N 1
ATOM 2034 C CA . GLU A 1 255 ? -0.270 1.559 -3.580 1.00 86.81 255 GLU A CA 1
ATOM 2035 C C . GLU A 1 255 ? -0.039 3.000 -3.093 1.00 86.81 255 GLU A C 1
ATOM 2037 O O . GLU A 1 255 ? 0.890 3.677 -3.550 1.00 86.81 255 GLU A O 1
ATOM 2042 N N . VAL A 1 256 ? -0.816 3.433 -2.095 1.00 89.12 256 VAL A N 1
ATOM 2043 C CA . VAL A 1 256 ? -0.553 4.662 -1.328 1.00 89.12 256 VAL A CA 1
ATOM 2044 C C . VAL A 1 256 ? 0.027 4.290 0.036 1.00 89.12 256 VAL A C 1
ATOM 2046 O O . VAL A 1 256 ? -0.573 3.562 0.831 1.00 89.12 256 VAL A O 1
ATOM 2049 N N . TYR A 1 257 ? 1.236 4.776 0.297 1.00 85.56 257 TYR A N 1
ATOM 2050 C CA . TYR A 1 257 ? 2.077 4.354 1.411 1.00 85.56 257 TYR A CA 1
ATOM 2051 C C . TYR A 1 257 ? 2.283 5.473 2.431 1.00 85.56 257 TYR A C 1
ATOM 2053 O O . TYR A 1 257 ? 2.516 6.611 2.034 1.00 85.56 257 TYR A O 1
ATOM 2061 N N . ARG A 1 258 ? 2.286 5.156 3.733 1.00 86.38 258 ARG A N 1
ATOM 2062 C CA . ARG A 1 258 ? 2.754 6.074 4.784 1.00 86.38 258 ARG A CA 1
ATOM 2063 C C . ARG A 1 258 ? 4.233 5.829 5.066 1.00 86.38 258 ARG A C 1
ATOM 2065 O O . ARG A 1 258 ? 4.619 4.813 5.636 1.00 86.38 258 ARG A O 1
ATOM 2072 N N . TYR A 1 259 ? 5.080 6.766 4.660 1.00 83.06 259 TYR A N 1
ATOM 2073 C CA . TYR A 1 259 ? 6.519 6.710 4.903 1.00 83.06 259 TYR A CA 1
ATOM 2074 C C . TYR A 1 259 ? 6.864 7.355 6.246 1.00 83.06 259 TYR A C 1
ATOM 2076 O O . TYR A 1 259 ? 6.604 8.543 6.422 1.00 83.06 259 TYR A O 1
ATOM 2084 N N . ARG A 1 260 ? 7.433 6.585 7.187 1.00 76.44 260 ARG A N 1
ATOM 2085 C CA . ARG A 1 260 ? 7.744 7.033 8.559 1.00 76.44 260 ARG A CA 1
ATOM 2086 C C . ARG A 1 260 ? 9.156 7.605 8.689 1.00 76.44 260 ARG A C 1
ATOM 2088 O O . ARG A 1 260 ? 10.070 7.207 7.970 1.00 76.44 260 ARG A O 1
ATOM 2095 N N . GLN A 1 261 ? 9.344 8.503 9.655 1.00 64.50 261 GLN A N 1
ATOM 2096 C CA . GLN A 1 261 ? 10.615 9.190 9.923 1.00 64.50 261 GLN A CA 1
ATOM 2097 C C . GLN A 1 261 ? 11.783 8.254 10.269 1.00 64.50 261 GLN A C 1
ATOM 2099 O O . GLN A 1 261 ? 12.932 8.555 9.936 1.00 64.50 261 GLN A O 1
ATOM 2104 N N . ASP A 1 262 ? 11.492 7.109 10.880 1.00 62.59 262 ASP A N 1
ATOM 2105 C CA . ASP A 1 262 ? 12.506 6.141 11.302 1.00 62.59 262 ASP A CA 1
ATOM 2106 C C . ASP A 1 262 ? 13.008 5.235 10.165 1.00 62.59 262 ASP A C 1
ATOM 2108 O O . ASP A 1 262 ? 14.036 4.579 10.330 1.00 62.59 262 ASP A O 1
ATOM 2112 N N . ASP A 1 263 ? 12.333 5.220 9.006 1.00 60.91 263 ASP A N 1
ATOM 2113 C CA . ASP A 1 263 ? 12.704 4.352 7.879 1.00 60.91 263 ASP A CA 1
ATOM 2114 C C . ASP A 1 263 ? 14.022 4.822 7.207 1.00 60.91 263 ASP A C 1
ATOM 2116 O O . ASP A 1 263 ? 14.839 3.984 6.831 1.00 60.91 263 ASP A O 1
ATOM 2120 N N . ASP A 1 264 ? 14.257 6.144 7.086 1.00 63.00 264 ASP A N 1
ATOM 2121 C CA . ASP A 1 264 ? 15.549 6.771 6.725 1.00 63.00 264 ASP A CA 1
ATOM 2122 C C . ASP A 1 264 ? 15.467 8.305 6.919 1.00 63.00 264 ASP A C 1
ATOM 2124 O O . ASP A 1 264 ? 14.791 9.012 6.159 1.00 63.00 264 ASP A O 1
ATOM 2128 N N . LYS A 1 265 ? 16.171 8.840 7.931 1.00 58.78 265 LYS A N 1
ATOM 2129 C CA . LYS A 1 265 ? 16.115 10.265 8.333 1.00 58.78 265 LYS A CA 1
ATOM 2130 C C . LYS A 1 265 ? 16.494 11.245 7.214 1.00 58.78 265 LYS A C 1
ATOM 2132 O O . LYS A 1 265 ? 16.121 12.415 7.288 1.00 58.78 265 LYS A O 1
ATOM 2137 N N . ARG A 1 266 ? 17.186 10.784 6.163 1.00 61.47 266 ARG A N 1
ATOM 2138 C CA . ARG A 1 266 ? 17.616 11.606 5.015 1.00 61.47 266 ARG A CA 1
ATOM 2139 C C . ARG A 1 266 ? 16.452 12.226 4.247 1.00 61.47 266 ARG A C 1
ATOM 2141 O O . ARG A 1 266 ? 16.602 13.299 3.672 1.00 61.47 266 ARG A O 1
ATOM 2148 N N . TYR A 1 267 ? 15.291 11.573 4.229 1.00 59.16 267 TYR A N 1
ATOM 2149 C CA . TYR A 1 267 ? 14.141 12.050 3.455 1.00 59.16 267 TYR A CA 1
ATOM 2150 C C . TYR A 1 267 ? 13.299 13.098 4.200 1.00 59.16 267 TYR A C 1
ATOM 2152 O O . TYR A 1 267 ? 12.404 13.683 3.599 1.00 59.16 267 TYR A O 1
ATOM 2160 N N . PHE A 1 268 ? 13.608 13.389 5.471 1.00 61.66 268 PHE A N 1
ATOM 2161 C CA . PHE A 1 268 ? 12.839 14.322 6.306 1.00 61.66 268 PHE A CA 1
ATOM 2162 C C . PHE A 1 268 ? 13.447 15.735 6.416 1.00 61.66 268 PHE A C 1
ATOM 2164 O O . PHE A 1 268 ? 12.853 16.637 7.024 1.00 61.66 268 PHE A O 1
ATOM 2171 N N . GLU A 1 269 ? 14.602 15.974 5.789 1.00 58.19 269 GLU A N 1
ATOM 2172 C CA . GLU A 1 269 ? 15.201 17.306 5.686 1.00 58.19 269 GLU A CA 1
ATOM 2173 C C . GLU A 1 269 ? 14.390 18.191 4.716 1.00 58.19 269 GLU A C 1
ATOM 2175 O O . GLU A 1 269 ? 14.166 17.843 3.558 1.00 58.19 269 GLU A O 1
ATOM 2180 N N . GLY A 1 270 ? 13.911 19.348 5.194 1.00 61.09 270 GLY A N 1
ATOM 2181 C CA . GLY A 1 270 ? 13.124 20.302 4.391 1.00 61.09 270 GLY A CA 1
ATOM 2182 C C . GLY A 1 270 ? 11.607 20.055 4.311 1.00 61.09 270 GLY A C 1
ATOM 2183 O O . GLY A 1 270 ? 10.934 20.726 3.530 1.00 61.09 270 GLY A O 1
ATOM 2184 N N . LEU A 1 271 ? 11.058 19.127 5.105 1.00 65.75 271 LEU A N 1
ATOM 2185 C CA . LEU A 1 271 ? 9.608 18.885 5.186 1.00 65.75 271 LEU A CA 1
ATOM 2186 C C . LEU A 1 271 ? 8.854 19.964 5.979 1.00 65.75 271 LEU A C 1
ATOM 2188 O O . LEU A 1 271 ? 9.428 20.611 6.864 1.00 65.75 271 LEU A O 1
ATOM 2192 N N . ILE A 1 272 ? 7.552 20.100 5.697 1.00 67.12 272 ILE A N 1
ATOM 2193 C CA . ILE A 1 272 ? 6.630 20.958 6.459 1.00 67.12 272 ILE A CA 1
ATOM 2194 C C . ILE A 1 272 ? 6.555 20.543 7.939 1.00 67.12 272 ILE A C 1
ATOM 2196 O O . ILE A 1 272 ? 6.681 19.366 8.280 1.00 67.12 272 ILE A O 1
ATOM 2200 N N . GLY A 1 273 ? 6.333 21.517 8.829 1.00 65.94 273 GLY A N 1
ATOM 2201 C CA . GLY A 1 273 ? 6.331 21.301 10.284 1.00 65.94 273 GLY A CA 1
ATOM 2202 C C . GLY A 1 273 ? 5.314 20.257 10.756 1.00 65.94 273 GLY A C 1
ATOM 2203 O O . GLY A 1 273 ? 5.620 19.463 11.635 1.00 65.94 273 GLY A O 1
ATOM 2204 N N . GLN A 1 274 ? 4.146 20.183 10.119 1.00 68.56 274 GLN A N 1
ATOM 2205 C CA . GLN A 1 274 ? 3.105 19.221 10.482 1.00 68.56 274 GLN A CA 1
ATOM 2206 C C . GLN A 1 274 ? 3.471 17.776 10.120 1.00 68.56 274 GLN A C 1
ATOM 2208 O O . GLN A 1 274 ? 3.278 16.885 10.939 1.00 68.56 274 GLN A O 1
ATOM 2213 N N . VAL A 1 275 ? 4.105 17.547 8.962 1.00 70.06 275 VAL A N 1
ATOM 2214 C CA . VAL A 1 275 ? 4.630 16.220 8.583 1.00 70.06 275 VAL A CA 1
ATOM 2215 C C . VAL A 1 275 ? 5.734 15.767 9.543 1.00 70.06 275 VAL A C 1
ATOM 2217 O O . VAL A 1 275 ? 5.830 14.589 9.879 1.00 70.06 275 VAL A O 1
ATOM 2220 N N . LYS A 1 276 ? 6.548 16.707 10.038 1.00 70.69 276 LYS A N 1
ATOM 2221 C CA . LYS A 1 276 ? 7.538 16.417 11.084 1.00 70.69 276 LYS A CA 1
ATOM 2222 C C . LYS A 1 276 ? 6.885 16.076 12.424 1.00 70.69 276 LYS A C 1
ATOM 2224 O O . LYS A 1 276 ? 7.380 15.190 13.106 1.00 70.69 276 LYS A O 1
ATOM 2229 N N . ASN A 1 277 ? 5.785 16.739 12.779 1.00 74.56 277 ASN A N 1
ATOM 2230 C CA . ASN A 1 277 ? 5.063 16.475 14.026 1.00 74.56 277 ASN A CA 1
ATOM 2231 C C . ASN A 1 277 ? 4.291 15.148 13.986 1.00 74.56 277 ASN A C 1
ATOM 2233 O O . ASN A 1 277 ? 4.274 14.435 14.982 1.00 74.56 277 ASN A O 1
ATOM 2237 N N . GLN A 1 278 ? 3.675 14.804 12.849 1.00 77.12 278 GLN A N 1
ATOM 2238 C CA . GLN A 1 278 ? 2.952 13.536 12.682 1.00 77.12 278 GLN A CA 1
ATOM 2239 C C . GLN A 1 278 ? 3.896 12.339 12.462 1.00 77.12 278 GLN A C 1
ATOM 2241 O O . GLN A 1 278 ? 3.500 11.194 12.647 1.00 77.12 278 GLN A O 1
ATOM 2246 N N . GLY A 1 279 ? 5.154 12.589 12.077 1.00 78.19 279 GLY A N 1
ATOM 2247 C CA . GLY A 1 279 ? 6.198 11.566 11.956 1.00 78.19 279 GLY A CA 1
ATOM 2248 C C . GLY A 1 279 ? 6.104 10.684 10.705 1.00 78.19 279 GLY A C 1
ATOM 2249 O O . GLY A 1 279 ? 6.883 9.73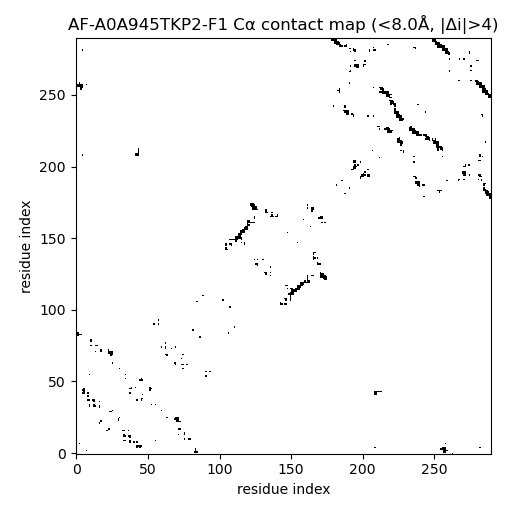7 10.566 1.00 78.19 279 GLY A O 1
ATOM 2250 N N . TRP A 1 280 ? 5.185 10.977 9.779 1.00 84.38 280 TRP A N 1
ATOM 2251 C CA . TRP A 1 280 ? 5.002 10.228 8.532 1.00 84.38 280 TRP A CA 1
ATOM 2252 C C . TRP A 1 280 ? 4.471 11.097 7.381 1.00 84.38 280 TRP A C 1
ATOM 2254 O O . TRP A 1 280 ? 3.917 12.164 7.618 1.00 84.38 280 TRP A O 1
ATOM 2264 N N . SER A 1 281 ? 4.614 10.654 6.127 1.00 87.31 281 SER A N 1
ATOM 2265 C CA . SER A 1 281 ? 4.001 11.293 4.944 1.00 87.31 281 SER A CA 1
ATOM 2266 C C . SER A 1 281 ? 3.470 10.277 3.932 1.00 87.31 281 SER A C 1
ATOM 2268 O O . SER A 1 281 ? 4.063 9.212 3.767 1.00 87.31 281 SER A O 1
ATOM 2270 N N . TYR A 1 282 ? 2.419 10.621 3.195 1.00 90.12 282 TYR A N 1
ATOM 2271 C CA . TYR A 1 282 ? 1.932 9.853 2.057 1.00 90.12 282 TYR A CA 1
ATOM 2272 C C . TYR A 1 282 ? 2.878 9.905 0.859 1.00 90.12 282 TYR A C 1
ATOM 2274 O O . TYR A 1 282 ? 3.338 10.968 0.433 1.00 90.12 282 TYR A O 1
ATOM 2282 N N . VAL A 1 283 ? 3.113 8.724 0.296 1.00 90.31 283 VAL A N 1
ATOM 2283 C CA . VAL A 1 283 ? 3.931 8.478 -0.887 1.00 90.31 283 VAL A CA 1
ATOM 2284 C C . VAL A 1 283 ? 3.146 7.577 -1.822 1.00 90.31 283 VAL A C 1
ATOM 2286 O O . VAL A 1 283 ? 2.698 6.500 -1.428 1.00 90.31 283 VAL A O 1
ATOM 2289 N N . VAL A 1 284 ? 2.995 8.005 -3.070 1.00 92.06 284 VAL A N 1
ATOM 2290 C CA . VAL A 1 284 ? 2.316 7.212 -4.094 1.00 92.06 284 VAL A CA 1
ATOM 2291 C C . VAL A 1 284 ? 3.345 6.351 -4.814 1.00 92.06 284 VAL A C 1
ATOM 2293 O O . VAL A 1 284 ? 4.291 6.864 -5.414 1.00 92.06 284 VAL A O 1
ATOM 2296 N N . LEU A 1 285 ? 3.168 5.036 -4.731 1.00 90.25 285 LEU A N 1
ATOM 2297 C CA . LEU A 1 285 ? 3.958 4.064 -5.477 1.00 90.25 285 LEU A CA 1
ATOM 2298 C C . LEU A 1 285 ? 3.248 3.780 -6.796 1.00 90.25 285 LEU A C 1
ATOM 2300 O O . LEU A 1 285 ? 2.026 3.645 -6.831 1.00 90.25 285 LEU A O 1
ATOM 2304 N N . VAL A 1 286 ? 4.011 3.670 -7.879 1.00 89.69 286 VAL A N 1
ATOM 2305 C CA . VAL A 1 286 ? 3.472 3.466 -9.227 1.00 89.69 286 VAL A CA 1
ATOM 2306 C C . VAL A 1 286 ? 4.044 2.205 -9.854 1.00 89.69 286 VAL A C 1
ATOM 2308 O O . VAL A 1 286 ? 5.217 1.890 -9.670 1.00 89.69 286 VAL A O 1
ATOM 2311 N N . GLU A 1 287 ? 3.215 1.488 -10.600 1.00 85.50 287 GLU A N 1
ATOM 2312 C CA . GLU A 1 287 ? 3.621 0.310 -11.364 1.00 85.50 287 GLU A CA 1
ATOM 2313 C C . GLU A 1 287 ? 3.168 0.426 -12.817 1.00 85.50 287 GLU A C 1
ATOM 2315 O O . GLU A 1 287 ? 2.165 1.075 -13.125 1.00 85.50 287 GLU A O 1
ATOM 2320 N N . GLY A 1 288 ? 3.917 -0.197 -13.723 1.00 82.56 288 GLY A N 1
ATOM 2321 C CA . GLY A 1 288 ? 3.616 -0.167 -15.150 1.00 82.56 288 GLY A CA 1
ATOM 2322 C C . GLY A 1 288 ? 4.854 -0.031 -16.022 1.00 82.56 288 GLY A C 1
ATOM 2323 O O . GLY A 1 288 ? 5.970 -0.316 -15.594 1.00 82.56 288 GLY A O 1
ATOM 2324 N N . THR A 1 289 ? 4.647 0.380 -17.267 1.00 81.88 289 THR A N 1
ATOM 2325 C CA 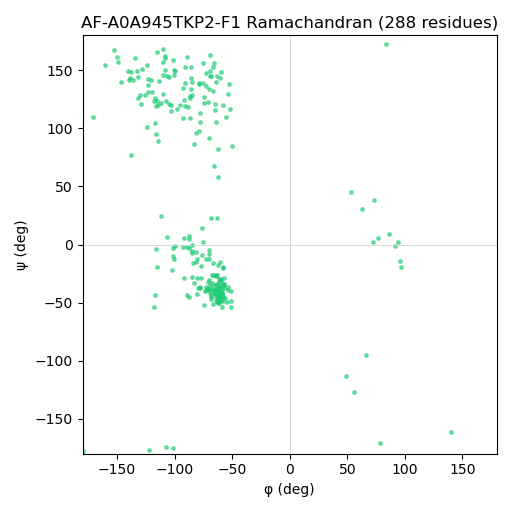. THR A 1 289 ? 5.705 0.504 -18.279 1.00 81.88 289 THR A CA 1
ATOM 2326 C C . THR A 1 289 ? 5.931 1.973 -18.618 1.00 81.88 289 THR A C 1
ATOM 2328 O O . THR A 1 289 ? 4.989 2.633 -19.060 1.00 81.88 289 THR A O 1
ATOM 2331 N N . LEU A 1 290 ? 7.156 2.466 -18.424 1.00 77.62 290 LEU A N 1
ATOM 2332 C CA . LEU A 1 290 ? 7.626 3.785 -18.874 1.00 77.62 290 LEU A CA 1
ATOM 2333 C C . LEU A 1 290 ? 8.005 3.779 -20.353 1.00 77.62 290 LEU A C 1
ATOM 2335 O O . LEU A 1 290 ? 8.669 2.798 -20.746 1.00 77.62 290 LEU A O 1
#